Protein AF-A0A952WCY5-F1 (afdb_monomer_lite)

Sequence (332 aa):
MRRGPMCCFGVLCAAGAAVSARADLTVVAQFNTTASVGLAFDHSTGEVWSYPDAGAVIRRYSAAGVLLGSVPRPGEAANDADVEVTDGPLTLAGVLLPDATLLFINGESGTADIYAIDKQSGAVVATLVTAFGASHVVGGAHHRQRGTIFLIQDAVPAGTSNDNLVAEINPATGAVIQSWYTTVALPGFTVDFGDIEVAGNGNLLIVSSDETSVGEFTPTGTFVALRALPAGVSSLCGIGVDRAACEWWVIETNGQVARLGGLSGEAVCGSCYPNCDGSTGTPLLTANDFQCFLNKFAAGATYANCDGSTGTPSLTANDFQCFLNKFAAGCS

pLDDT: mean 88.08, std 16.21, range [31.98, 98.88]

Radius of gyration: 21.5 Å; chains: 1; bounding box: 48×79×67 Å

Secondary structure (DSSP, 8-state):
---------------------PPPPEEEEEEE---EEEEEEETTTTEEEEEETT-SEEEEE-TTS-EEEEEEPPSS--SSEEEEE-SS-EEETTEEEPTT-EEEEE-SSSS-EEEEE-TTT--EEEEEE-S--SS-EEEEEEETTTTEEEEEE---SSSSTTTTEEEEE-TTT--EEEEEETTSSTT----SSEEEEE-TTSPEEEEESS-SEEEEE-TTS-EEEEEEPPTT--SEEEEEEETTTTEEEEEETTSEEEEEE--TTSGGG---TT-TT---SSSS--HHHHHHHHHHHHTT-GGG--S---SSSS--HHHHHHHHHHHHH---

Foldseek 3Di:
DDDDDDDDDDPPPDDDDPFPAAFAKDFPDKDFDAQFQEWAQQLVQRKIWTHHQLDQWIWIAHVNGHTPDTEGDPDGRANQKYKYFAQAWAQAQNRIDFHRWIWIWHQQAQFIKIFTADGPHRDTPDIDGAPHHGRFWREKEQQQQVSWMKIFGAQDPPDDPRHQKIFTADRNHNYTPDMDHQQPEPPRDHAHQKYWYQFQLRWIWIDHQVDQWIWTAHPRNHTDHTHGHDPPDHQWNYWYANLVQQWIWTAHSRRMITIIHRCVVPCRSDDQLLLLVSDPDVVSDDVVSVVSLVVCLVVLHSSLLQVRQPDVVSRDVVSVVSSVVSVVVGDD

Structure (mmCIF, N/CA/C/O backbone):
data_AF-A0A952WCY5-F1
#
_entry.id   AF-A0A952WCY5-F1
#
loop_
_atom_site.group_PDB
_atom_site.id
_atom_site.type_symbol
_atom_site.label_atom_id
_atom_site.label_alt_id
_atom_site.label_comp_id
_atom_site.label_asym_id
_atom_site.label_entity_id
_atom_site.label_seq_id
_atom_site.pdbx_PDB_ins_code
_atom_site.Cartn_x
_atom_site.Cartn_y
_atom_site.Cartn_z
_atom_site.occupancy
_atom_site.B_iso_or_equiv
_atom_site.auth_seq_id
_atom_site.auth_comp_id
_atom_site.auth_asym_id
_atom_site.auth_atom_id
_atom_site.pdbx_PDB_model_num
ATOM 1 N N . MET A 1 1 ? 18.710 61.091 -43.799 1.00 38.06 1 MET A N 1
ATOM 2 C CA . MET A 1 1 ? 18.168 59.872 -44.446 1.00 38.06 1 MET A CA 1
ATOM 3 C C . MET A 1 1 ? 18.309 58.703 -43.478 1.00 38.06 1 MET A C 1
ATOM 5 O O . MET A 1 1 ? 19.257 58.680 -42.712 1.00 38.06 1 MET A O 1
ATOM 9 N N . ARG A 1 2 ? 17.291 57.838 -43.450 1.00 38.25 2 ARG A N 1
ATOM 10 C CA . ARG A 1 2 ? 16.951 56.817 -42.437 1.00 38.25 2 ARG A CA 1
ATOM 11 C C . ARG A 1 2 ? 17.986 55.696 -42.219 1.00 38.25 2 ARG A C 1
ATOM 13 O O . ARG A 1 2 ? 18.567 55.240 -43.198 1.00 38.25 2 ARG A O 1
ATOM 20 N N . ARG A 1 3 ? 18.027 55.193 -40.969 1.00 35.34 3 ARG A N 1
ATOM 21 C CA . ARG A 1 3 ? 18.128 53.792 -40.444 1.00 35.34 3 ARG A CA 1
ATOM 22 C C . ARG A 1 3 ? 18.733 53.917 -39.024 1.00 35.34 3 ARG A C 1
ATOM 24 O O . ARG A 1 3 ? 19.849 54.392 -38.919 1.00 35.34 3 ARG A O 1
ATOM 31 N N . GLY A 1 4 ? 18.036 53.758 -37.895 1.00 34.25 4 GLY A N 1
ATOM 32 C CA . GLY A 1 4 ? 17.211 52.643 -37.408 1.00 34.25 4 GLY A CA 1
ATOM 33 C C . GLY A 1 4 ? 18.015 51.901 -36.315 1.00 34.25 4 GLY A C 1
ATOM 34 O O . GLY A 1 4 ? 19.009 51.284 -36.685 1.00 34.25 4 GLY A O 1
ATOM 35 N N . PRO A 1 5 ? 17.685 51.988 -35.007 1.00 38.69 5 PRO A N 1
ATOM 36 C CA . PRO A 1 5 ? 18.472 51.336 -33.957 1.00 38.69 5 PRO A CA 1
ATOM 37 C C . PRO A 1 5 ? 18.183 49.828 -33.894 1.00 38.69 5 PRO A C 1
ATOM 39 O O . PRO A 1 5 ? 17.030 49.404 -33.972 1.00 38.69 5 PRO A O 1
ATOM 42 N N . MET A 1 6 ? 19.246 49.026 -33.767 1.00 35.38 6 MET A N 1
ATOM 43 C CA . MET A 1 6 ? 19.185 47.577 -33.555 1.00 35.38 6 MET A CA 1
ATOM 44 C C . MET A 1 6 ? 18.457 47.269 -32.245 1.00 35.38 6 MET A C 1
ATOM 46 O O . MET A 1 6 ? 18.863 47.700 -31.168 1.00 35.38 6 MET A O 1
ATOM 50 N N . CYS A 1 7 ? 17.378 46.504 -32.369 1.00 31.98 7 CYS A N 1
ATOM 51 C CA . CYS A 1 7 ? 16.650 45.903 -31.267 1.00 31.98 7 CYS A CA 1
ATOM 52 C C . CYS A 1 7 ? 17.502 44.749 -30.713 1.00 31.98 7 CYS A C 1
ATOM 54 O O . CYS A 1 7 ? 17.706 43.749 -31.400 1.00 31.98 7 CYS A O 1
ATOM 56 N N . CYS A 1 8 ? 18.045 44.905 -29.505 1.00 32.66 8 CYS A N 1
ATOM 57 C CA . CYS A 1 8 ? 18.660 43.805 -28.771 1.00 32.66 8 CYS A CA 1
ATOM 58 C C . CYS A 1 8 ? 17.515 42.994 -28.150 1.00 32.66 8 CYS A C 1
ATOM 60 O O . CYS A 1 8 ? 16.837 43.477 -27.244 1.00 32.66 8 CYS A O 1
ATOM 62 N N . PHE A 1 9 ? 17.244 41.809 -28.698 1.00 36.38 9 PHE A N 1
ATOM 63 C CA . PHE A 1 9 ? 16.261 40.875 -28.156 1.00 36.38 9 PHE A CA 1
ATOM 64 C C . PHE A 1 9 ? 16.734 40.423 -26.771 1.00 36.38 9 PHE A C 1
ATOM 66 O O . PHE A 1 9 ? 17.701 39.673 -26.645 1.00 36.38 9 PHE A O 1
ATOM 73 N N . GLY A 1 10 ? 16.056 40.907 -25.731 1.00 32.50 10 GLY A N 1
ATOM 74 C CA . GLY A 1 10 ? 16.174 40.358 -24.390 1.00 32.50 10 GLY A CA 1
ATOM 75 C C . GLY A 1 10 ? 15.663 38.925 -24.405 1.00 32.50 10 GLY A C 1
ATOM 76 O O . GLY A 1 10 ? 14.478 38.685 -24.628 1.00 32.50 10 GLY A O 1
ATOM 77 N N . VAL A 1 11 ? 16.564 37.974 -24.186 1.00 38.66 11 VAL A N 1
ATOM 78 C CA . VAL A 1 11 ? 16.197 36.612 -23.813 1.00 38.66 11 VAL A CA 1
ATOM 79 C C . VAL A 1 11 ? 15.572 36.711 -22.423 1.00 38.66 11 VAL A C 1
ATOM 81 O O . VAL A 1 11 ? 16.276 36.888 -21.431 1.00 38.66 11 VAL A O 1
ATOM 84 N N . LEU A 1 12 ? 14.240 36.657 -22.349 1.00 35.41 12 LEU A N 1
ATOM 85 C CA . LEU A 1 12 ? 13.565 36.302 -21.107 1.00 35.41 12 LEU A CA 1
ATOM 86 C C . LEU A 1 12 ? 13.957 34.852 -20.804 1.00 35.41 12 LEU A C 1
ATOM 88 O O . LEU A 1 12 ? 13.443 33.926 -21.428 1.00 35.41 12 LEU A O 1
ATOM 92 N N . CYS A 1 13 ? 14.871 34.652 -19.854 1.00 33.44 13 CYS A N 1
ATOM 93 C CA . CYS A 1 13 ? 14.946 33.385 -19.141 1.00 33.44 13 CYS A CA 1
ATOM 94 C C . CYS A 1 13 ? 13.593 33.175 -18.459 1.00 33.44 13 CYS A C 1
ATOM 96 O O . CYS A 1 13 ? 13.241 33.911 -17.536 1.00 33.44 13 CYS A O 1
ATOM 98 N N . ALA A 1 14 ? 12.831 32.189 -18.929 1.00 37.12 14 ALA A N 1
ATOM 99 C CA . ALA A 1 14 ? 11.732 31.638 -18.160 1.00 37.12 14 ALA A CA 1
ATOM 100 C C . ALA A 1 14 ? 12.327 31.105 -16.852 1.00 37.12 14 ALA A C 1
ATOM 102 O O . ALA A 1 14 ? 13.155 30.195 -16.865 1.00 37.12 14 ALA A O 1
ATOM 103 N N . ALA A 1 15 ? 11.961 31.725 -15.732 1.00 36.50 15 ALA A N 1
ATOM 104 C CA . ALA A 1 15 ? 12.240 31.183 -14.418 1.00 36.50 15 ALA A CA 1
ATOM 105 C C . ALA A 1 15 ? 11.535 29.824 -14.337 1.00 36.50 15 ALA A C 1
ATOM 107 O O . ALA A 1 15 ? 10.306 29.763 -14.305 1.00 36.50 15 ALA A O 1
ATOM 108 N N . GLY A 1 16 ? 12.313 28.740 -14.383 1.00 33.91 16 GLY A N 1
ATOM 109 C CA . GLY A 1 16 ? 11.814 27.413 -14.052 1.00 33.91 16 GLY A CA 1
ATOM 110 C C . GLY A 1 16 ? 11.204 27.468 -12.657 1.00 33.91 16 GLY A C 1
ATOM 111 O O . GLY A 1 16 ? 11.792 28.064 -11.752 1.00 33.91 16 GLY A O 1
ATOM 112 N N . ALA A 1 17 ? 10.004 26.908 -12.506 1.00 37.38 17 ALA A N 1
ATOM 113 C CA . ALA A 1 17 ? 9.386 26.727 -11.205 1.00 37.38 17 ALA A CA 1
ATOM 114 C C . ALA A 1 17 ? 10.400 26.016 -10.300 1.00 37.38 17 ALA A C 1
ATOM 116 O O . ALA A 1 17 ? 10.829 24.901 -10.593 1.00 37.38 17 ALA A O 1
ATOM 117 N N . ALA A 1 18 ? 10.847 26.701 -9.250 1.00 35.78 18 ALA A N 1
ATOM 118 C CA . ALA A 1 18 ? 11.727 26.107 -8.264 1.00 35.78 18 ALA A CA 1
ATOM 119 C C . ALA A 1 18 ? 10.949 24.977 -7.583 1.00 35.78 18 ALA A C 1
ATOM 121 O O . ALA A 1 18 ? 9.985 25.236 -6.863 1.00 35.78 18 ALA A O 1
ATOM 122 N N . VAL A 1 19 ? 11.350 23.730 -7.838 1.00 41.62 19 VAL A N 1
ATOM 123 C CA . VAL A 1 19 ? 10.950 22.591 -7.012 1.00 41.62 19 VAL A CA 1
ATOM 124 C C . VAL A 1 19 ? 11.451 22.918 -5.609 1.00 41.62 19 VAL A C 1
ATOM 126 O O . VAL A 1 19 ? 12.654 23.062 -5.389 1.00 41.62 19 VAL A O 1
ATOM 129 N N . SER A 1 20 ? 10.526 23.168 -4.685 1.00 42.03 20 SER A N 1
ATOM 130 C CA . SER A 1 20 ? 10.869 23.449 -3.295 1.00 42.03 20 SER A CA 1
ATOM 131 C C . SER A 1 20 ? 11.579 22.217 -2.735 1.00 42.03 20 SER A C 1
ATOM 133 O O . SER A 1 20 ? 11.001 21.131 -2.723 1.00 42.03 20 SER A O 1
ATOM 135 N N . ALA A 1 21 ? 12.843 22.372 -2.334 1.00 49.03 21 ALA A N 1
ATOM 136 C CA . ALA A 1 21 ? 13.590 21.321 -1.656 1.00 49.03 21 ALA A CA 1
ATOM 137 C C . ALA A 1 21 ? 12.848 20.963 -0.360 1.00 49.03 21 ALA A C 1
ATOM 139 O O . ALA A 1 21 ? 12.714 21.803 0.533 1.00 49.03 21 ALA A O 1
ATOM 140 N N . ARG A 1 22 ? 12.298 19.748 -0.303 1.00 66.31 22 ARG A N 1
ATOM 141 C CA . ARG A 1 22 ? 11.669 19.188 0.898 1.00 66.31 22 ARG A CA 1
ATOM 142 C C . ARG A 1 22 ? 12.750 18.774 1.899 1.00 66.31 22 ARG A C 1
ATOM 144 O O . ARG A 1 22 ? 13.892 18.568 1.501 1.00 66.31 22 ARG A O 1
ATOM 151 N N . ALA A 1 23 ? 12.391 18.667 3.180 1.00 60.88 23 ALA A N 1
ATOM 152 C CA . ALA A 1 23 ? 13.300 18.148 4.200 1.00 60.88 23 ALA A CA 1
ATOM 153 C C . ALA A 1 23 ? 13.851 16.768 3.799 1.00 60.88 23 ALA A C 1
ATOM 155 O O . ALA A 1 23 ? 13.107 15.934 3.273 1.00 60.88 23 ALA A O 1
ATOM 156 N N . ASP A 1 24 ? 15.144 16.555 4.050 1.00 77.62 24 ASP A N 1
ATOM 157 C CA . ASP A 1 24 ? 15.812 15.292 3.749 1.00 77.62 24 ASP A CA 1
ATOM 158 C C . ASP A 1 24 ? 15.248 14.179 4.640 1.00 77.62 24 ASP A C 1
ATOM 160 O O . ASP A 1 24 ? 15.175 14.312 5.867 1.00 77.62 24 ASP A O 1
ATOM 164 N N . LEU A 1 25 ? 14.872 13.062 4.016 1.00 92.88 25 LEU A N 1
ATOM 165 C CA . LEU A 1 25 ? 14.537 11.842 4.739 1.00 92.88 25 LEU A CA 1
ATOM 166 C C . LEU A 1 25 ? 15.773 11.350 5.495 1.00 92.88 25 LEU A C 1
ATOM 168 O O . LEU A 1 25 ? 16.904 11.453 5.019 1.00 92.88 25 LEU A O 1
ATOM 172 N N . THR A 1 26 ? 15.561 10.778 6.676 1.00 94.06 26 THR A N 1
ATOM 173 C CA . THR A 1 26 ? 16.648 10.220 7.494 1.00 94.06 26 THR A CA 1
ATOM 174 C C . THR A 1 26 ? 16.337 8.789 7.890 1.00 94.06 26 THR A C 1
ATOM 176 O O . THR A 1 26 ? 15.204 8.473 8.234 1.00 94.06 26 THR A O 1
ATOM 179 N N . VAL A 1 27 ? 17.340 7.911 7.859 1.00 97.12 27 VAL A N 1
ATOM 180 C CA . VAL A 1 27 ? 17.177 6.539 8.353 1.00 97.12 27 VAL A CA 1
ATOM 181 C C . VAL A 1 27 ? 17.138 6.562 9.879 1.00 97.12 27 VAL A C 1
ATOM 183 O O . VAL A 1 27 ? 18.107 6.963 10.523 1.00 97.12 27 VAL A O 1
ATOM 186 N N . VAL A 1 28 ? 16.028 6.106 10.453 1.00 96.56 28 VAL A N 1
ATOM 187 C CA . VAL A 1 28 ? 15.838 5.977 11.904 1.00 96.56 28 VAL A CA 1
ATOM 188 C C . VAL A 1 28 ? 16.262 4.594 12.385 1.00 96.56 28 VAL A C 1
ATOM 190 O O . VAL A 1 28 ? 16.949 4.466 13.398 1.00 96.56 28 VAL A O 1
ATOM 193 N N . ALA A 1 29 ? 15.864 3.552 11.658 1.00 96.81 29 ALA A N 1
ATOM 194 C CA . ALA A 1 29 ? 16.213 2.167 11.947 1.00 96.81 29 ALA A CA 1
ATOM 195 C C . ALA A 1 29 ? 16.133 1.320 10.674 1.00 96.81 29 ALA A C 1
ATOM 197 O O . ALA A 1 29 ? 15.412 1.669 9.740 1.00 96.81 29 ALA A O 1
ATOM 198 N N . GLN A 1 30 ? 16.853 0.198 10.656 1.00 97.81 30 GLN A N 1
ATOM 199 C CA . GLN A 1 30 ? 16.795 -0.783 9.575 1.00 97.81 30 GLN A CA 1
ATOM 200 C C . GLN A 1 30 ? 16.884 -2.203 10.124 1.00 97.81 30 GLN A C 1
ATOM 202 O O . GLN A 1 30 ? 17.545 -2.451 11.136 1.00 97.81 30 GLN A O 1
ATOM 207 N N . PHE A 1 31 ? 16.260 -3.140 9.420 1.00 98.19 31 PHE A N 1
ATOM 208 C CA . PHE A 1 31 ? 16.443 -4.570 9.630 1.00 98.19 31 PHE A CA 1
ATOM 209 C C . PHE A 1 31 ? 16.268 -5.328 8.315 1.00 98.19 31 PHE A C 1
ATOM 211 O O . PHE A 1 31 ? 15.677 -4.824 7.366 1.00 98.19 31 PHE A O 1
ATOM 218 N N . ASN A 1 32 ? 16.778 -6.556 8.256 1.00 97.75 32 ASN A N 1
ATOM 219 C CA . ASN A 1 32 ? 16.664 -7.392 7.064 1.00 97.75 32 ASN A CA 1
ATOM 220 C C . ASN A 1 32 ? 15.572 -8.444 7.239 1.00 97.75 32 ASN A C 1
ATOM 222 O O . ASN A 1 32 ? 15.458 -9.066 8.298 1.00 97.75 32 ASN A O 1
ATOM 226 N N . THR A 1 33 ? 14.822 -8.680 6.169 1.00 96.88 33 THR A N 1
ATOM 227 C CA . THR A 1 33 ? 13.857 -9.774 6.050 1.00 96.88 33 THR A CA 1
ATOM 228 C C . THR A 1 33 ? 14.278 -10.711 4.911 1.00 96.88 33 THR A C 1
ATOM 230 O O . THR A 1 33 ? 15.434 -11.124 4.842 1.00 96.88 33 THR A O 1
ATOM 233 N N . THR A 1 34 ? 13.351 -11.084 4.035 1.00 95.94 34 THR A N 1
ATOM 234 C CA . THR A 1 34 ? 13.614 -11.773 2.769 1.00 95.94 34 THR A CA 1
ATOM 235 C C . THR A 1 34 ? 13.153 -10.892 1.620 1.00 95.94 34 THR A C 1
ATOM 237 O O . THR A 1 34 ? 12.283 -10.052 1.838 1.00 95.94 34 THR A O 1
ATOM 240 N N . ALA A 1 35 ? 13.676 -11.129 0.414 1.00 97.38 35 ALA A N 1
ATOM 241 C CA . ALA A 1 35 ? 13.194 -10.477 -0.802 1.00 97.38 35 ALA A CA 1
ATOM 242 C C . ALA A 1 35 ? 11.660 -10.446 -0.838 1.00 97.38 35 ALA A C 1
ATOM 244 O O . ALA A 1 35 ? 11.014 -11.455 -0.529 1.00 97.38 35 ALA A O 1
ATOM 245 N N . SER A 1 36 ? 11.112 -9.264 -1.092 1.00 97.38 36 SER A N 1
ATOM 246 C CA . SER A 1 36 ? 9.698 -8.933 -0.909 1.00 97.38 36 SER A CA 1
ATOM 247 C C . SER A 1 36 ? 9.235 -7.997 -2.016 1.00 97.38 36 SER A C 1
ATOM 249 O O . SER A 1 36 ? 10.066 -7.378 -2.677 1.00 97.38 36 SER A O 1
ATOM 251 N N . VAL A 1 37 ? 7.920 -7.908 -2.187 1.00 97.88 37 VAL A N 1
ATOM 252 C CA . VAL A 1 37 ? 7.264 -7.065 -3.201 1.00 97.88 37 VAL A CA 1
ATOM 253 C C . VAL A 1 37 ? 6.164 -6.173 -2.619 1.00 97.88 37 VAL A C 1
ATOM 255 O O . VAL A 1 37 ? 5.521 -5.463 -3.365 1.00 97.88 37 VAL A O 1
ATOM 258 N N . GLY A 1 38 ? 5.962 -6.199 -1.297 1.00 97.06 38 GLY A N 1
ATOM 259 C CA . GLY A 1 38 ? 5.004 -5.322 -0.625 1.00 97.06 38 GLY A CA 1
ATOM 260 C C . GLY A 1 38 ? 5.275 -5.205 0.872 1.00 97.06 38 GLY A C 1
ATOM 261 O O . GLY A 1 38 ? 5.832 -6.129 1.496 1.00 97.06 38 GLY A O 1
ATOM 262 N N . LEU A 1 39 ? 4.882 -4.071 1.453 1.00 98.56 39 LEU A N 1
ATOM 263 C CA . LEU A 1 39 ? 4.986 -3.782 2.882 1.00 98.56 39 LEU A CA 1
ATOM 264 C C . LEU A 1 39 ? 3.809 -2.931 3.344 1.00 98.56 39 LEU A C 1
ATOM 266 O O . LEU A 1 39 ? 3.568 -1.875 2.790 1.00 98.56 39 LEU A O 1
ATOM 270 N N . ALA A 1 40 ? 3.211 -3.317 4.471 1.00 98.44 40 ALA A N 1
ATOM 271 C CA . ALA A 1 40 ? 2.216 -2.514 5.168 1.00 98.44 40 ALA A CA 1
ATOM 272 C C . ALA A 1 40 ? 2.681 -2.190 6.589 1.00 98.44 40 ALA A C 1
ATOM 274 O O . ALA A 1 40 ? 3.237 -3.050 7.286 1.00 98.44 40 ALA A O 1
ATOM 275 N N . PHE A 1 41 ? 2.373 -0.987 7.069 1.00 98.19 41 PHE A N 1
ATOM 276 C CA . PHE A 1 41 ? 2.513 -0.645 8.482 1.00 98.19 41 PHE A CA 1
ATOM 277 C C . PHE A 1 41 ? 1.167 -0.760 9.203 1.00 98.19 41 PHE A C 1
ATOM 279 O O . PHE A 1 41 ? 0.179 -0.150 8.813 1.00 98.19 41 PHE A O 1
ATOM 286 N N . ASP A 1 42 ? 1.123 -1.528 10.290 1.00 97.19 42 ASP A N 1
ATOM 287 C CA . ASP A 1 42 ? -0.074 -1.682 11.112 1.00 97.19 42 ASP A CA 1
ATOM 288 C C . ASP A 1 42 ? -0.101 -0.636 12.229 1.00 97.19 42 ASP A C 1
ATOM 290 O O . ASP A 1 42 ? 0.470 -0.838 13.304 1.00 97.19 42 ASP A O 1
ATOM 294 N N . HIS A 1 43 ? -0.802 0.478 12.007 1.00 87.94 43 HIS A N 1
ATOM 295 C CA . HIS A 1 43 ? -0.901 1.576 12.978 1.00 87.94 43 HIS A CA 1
ATOM 296 C C . HIS A 1 43 ? -1.546 1.172 14.307 1.00 87.94 43 HIS A C 1
ATOM 298 O O . HIS A 1 43 ? -1.366 1.863 15.311 1.00 87.94 43 HIS A O 1
ATOM 304 N N . SER A 1 44 ? -2.299 0.068 14.341 1.00 83.56 44 SER A N 1
ATOM 305 C CA . SER A 1 44 ? -2.966 -0.396 15.560 1.00 83.56 44 SER A CA 1
ATOM 306 C C . SER A 1 44 ? -2.021 -1.128 16.518 1.00 83.56 44 SER A C 1
ATOM 308 O O . SER A 1 44 ? -2.237 -1.107 17.733 1.00 83.56 44 SER A O 1
ATOM 310 N N . THR A 1 45 ? -0.963 -1.753 15.993 1.00 89.31 45 THR A N 1
ATOM 311 C CA . THR A 1 45 ? -0.019 -2.572 16.771 1.00 89.31 45 THR A CA 1
ATOM 312 C C . THR A 1 45 ? 1.424 -2.072 16.710 1.00 89.31 45 THR A C 1
ATOM 314 O O . THR A 1 45 ? 2.233 -2.463 17.554 1.00 89.31 45 THR A O 1
ATOM 317 N N . GLY A 1 46 ? 1.761 -1.208 15.749 1.00 91.50 46 GLY A N 1
ATOM 318 C CA . GLY A 1 46 ? 3.139 -0.822 15.441 1.00 91.50 46 GLY A CA 1
ATOM 319 C C . GLY A 1 46 ? 3.951 -1.958 14.805 1.00 91.50 46 GLY A C 1
ATOM 320 O O . GLY A 1 46 ? 5.178 -1.988 14.926 1.00 91.50 46 GLY A O 1
ATOM 321 N N . GLU A 1 47 ? 3.276 -2.936 14.200 1.00 97.44 47 GLU A N 1
ATOM 322 C CA . GLU A 1 47 ? 3.887 -4.072 13.508 1.00 97.44 47 GLU A CA 1
ATOM 323 C C . GLU A 1 47 ? 4.021 -3.785 12.008 1.00 97.44 47 GLU A C 1
ATOM 325 O O . GLU A 1 47 ? 3.314 -2.955 11.442 1.00 97.44 47 GLU A O 1
ATOM 330 N N . VAL A 1 48 ? 4.929 -4.502 11.354 1.00 98.38 48 VAL A N 1
ATOM 331 C CA . VAL A 1 48 ? 5.151 -4.414 9.908 1.00 98.38 48 VAL A CA 1
ATOM 332 C C . VAL A 1 48 ? 4.722 -5.726 9.274 1.00 98.38 48 VAL A C 1
ATOM 334 O O . VAL A 1 48 ? 5.162 -6.798 9.700 1.00 98.38 48 VAL A O 1
ATOM 337 N N . TRP A 1 49 ? 3.888 -5.651 8.249 1.00 98.75 49 TRP A N 1
ATOM 338 C CA . TRP A 1 49 ? 3.560 -6.784 7.398 1.00 98.75 49 TRP A CA 1
ATOM 339 C C . TRP A 1 49 ? 4.380 -6.700 6.120 1.00 98.75 49 TRP A C 1
ATOM 341 O O . TRP A 1 49 ? 4.549 -5.620 5.571 1.00 98.75 49 TRP A O 1
ATOM 351 N N . SER A 1 50 ? 4.902 -7.827 5.647 1.00 98.50 50 SER A N 1
ATOM 352 C CA . SER A 1 50 ? 5.557 -7.888 4.343 1.00 98.50 50 SER A CA 1
ATOM 353 C C . SER A 1 50 ? 5.179 -9.151 3.593 1.00 98.50 50 SER A C 1
ATOM 355 O O . SER A 1 50 ? 4.911 -10.206 4.191 1.00 98.50 50 SER A O 1
ATOM 357 N N . TYR A 1 51 ? 5.175 -9.045 2.271 1.00 98.69 51 TYR A N 1
ATOM 358 C CA . TYR A 1 51 ? 4.931 -10.169 1.388 1.00 98.69 51 TYR A CA 1
ATOM 359 C C . TYR A 1 51 ? 6.214 -10.543 0.632 1.00 98.69 51 TYR A C 1
ATOM 361 O O . TYR A 1 51 ? 6.685 -9.764 -0.199 1.00 98.69 51 TYR A O 1
ATOM 369 N N . PRO A 1 52 ? 6.811 -11.716 0.930 1.00 98.31 52 PRO A N 1
ATOM 370 C CA . PRO A 1 52 ? 7.939 -12.225 0.166 1.00 98.31 52 PRO A CA 1
ATOM 371 C C . PRO A 1 52 ? 7.558 -12.474 -1.295 1.00 98.31 52 PRO A C 1
ATOM 373 O O . PRO A 1 52 ? 6.474 -12.993 -1.549 1.00 98.31 52 PRO A O 1
ATOM 376 N N . ASP A 1 53 ? 8.481 -12.196 -2.212 1.00 97.00 53 ASP A N 1
ATOM 377 C CA . ASP A 1 53 ? 8.326 -12.419 -3.657 1.00 97.00 53 ASP A CA 1
ATOM 378 C C . ASP A 1 53 ? 7.842 -13.855 -3.962 1.00 97.00 53 ASP A C 1
ATOM 380 O O . ASP A 1 53 ? 8.468 -14.836 -3.535 1.00 97.00 53 ASP A O 1
ATOM 384 N N . ALA A 1 54 ? 6.679 -13.974 -4.618 1.00 97.25 54 ALA A N 1
ATOM 385 C CA . ALA A 1 54 ? 5.973 -15.227 -4.908 1.00 97.25 54 ALA A CA 1
ATOM 386 C C . ALA A 1 54 ? 5.767 -16.144 -3.681 1.00 97.25 54 ALA A C 1
ATOM 388 O O . ALA A 1 54 ? 5.603 -17.366 -3.788 1.00 97.25 54 ALA A O 1
ATOM 389 N N . GLY A 1 55 ? 5.762 -15.563 -2.480 1.00 97.50 55 GLY A N 1
ATOM 390 C CA . GLY A 1 55 ? 5.664 -16.265 -1.213 1.00 97.50 55 GLY A CA 1
ATOM 391 C C . GLY A 1 55 ? 4.319 -16.969 -1.010 1.00 97.50 55 GLY A C 1
ATOM 392 O O . GLY A 1 55 ? 3.270 -16.562 -1.513 1.00 97.50 55 GLY A O 1
ATOM 393 N N . ALA A 1 56 ? 4.330 -18.031 -0.200 1.00 98.12 56 ALA A N 1
ATOM 394 C CA . ALA A 1 56 ? 3.112 -18.731 0.226 1.00 98.12 56 ALA A CA 1
ATOM 395 C C . ALA A 1 56 ? 2.438 -18.095 1.458 1.00 98.12 56 ALA A C 1
ATOM 397 O O . ALA A 1 56 ? 1.328 -18.478 1.830 1.00 98.12 56 ALA A O 1
ATOM 398 N N . VAL A 1 57 ? 3.125 -17.164 2.125 1.00 98.56 57 VAL A N 1
ATOM 399 C CA . VAL A 1 57 ? 2.678 -16.549 3.377 1.00 98.56 57 VAL A CA 1
ATOM 400 C C . VAL A 1 57 ? 2.984 -15.060 3.390 1.00 98.56 57 VAL A C 1
ATOM 402 O O . VAL A 1 57 ? 4.008 -14.638 2.859 1.00 98.56 57 VAL A O 1
ATOM 405 N N . ILE A 1 58 ? 2.139 -14.300 4.074 1.00 98.75 58 ILE A N 1
ATOM 406 C CA . ILE A 1 58 ? 2.377 -12.907 4.442 1.00 98.75 58 ILE A CA 1
ATOM 407 C C . ILE A 1 58 ? 2.975 -12.911 5.847 1.00 98.75 58 ILE A C 1
ATOM 409 O O . ILE A 1 58 ? 2.458 -13.579 6.748 1.00 98.75 58 ILE A O 1
ATOM 413 N N . ARG A 1 59 ? 4.099 -12.224 6.037 1.00 98.75 59 ARG A N 1
ATOM 414 C CA . ARG A 1 59 ? 4.879 -12.260 7.277 1.00 98.75 59 ARG A CA 1
ATOM 415 C C . ARG A 1 59 ? 4.645 -11.014 8.108 1.00 98.75 59 ARG A C 1
ATOM 417 O O . ARG A 1 59 ? 4.463 -9.934 7.568 1.00 98.75 59 ARG A O 1
ATOM 424 N N . ARG A 1 60 ? 4.699 -11.180 9.426 1.00 98.44 60 ARG A N 1
ATOM 425 C CA . ARG A 1 60 ? 4.518 -10.111 10.403 1.00 98.44 60 ARG A CA 1
ATOM 426 C C . ARG A 1 60 ? 5.759 -9.951 11.258 1.00 98.44 60 ARG A C 1
ATOM 428 O O . ARG A 1 60 ? 6.215 -10.919 11.870 1.00 98.44 60 ARG A O 1
ATOM 435 N N . TYR A 1 61 ? 6.251 -8.731 11.358 1.00 98.75 61 TYR A N 1
ATOM 436 C CA . TYR A 1 61 ? 7.446 -8.361 12.094 1.00 98.75 61 TYR A CA 1
ATOM 437 C C . TYR A 1 61 ? 7.122 -7.318 13.161 1.00 98.75 61 TYR A C 1
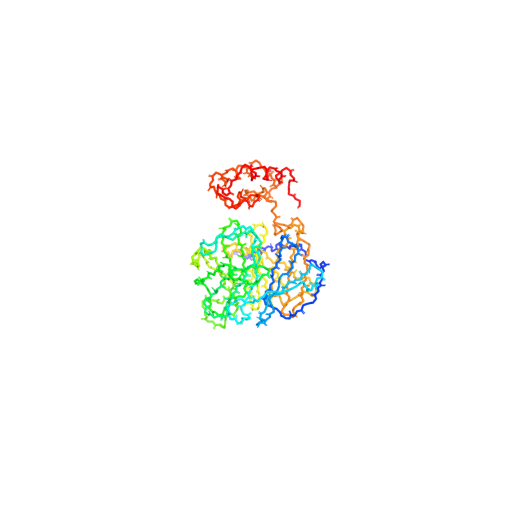ATOM 439 O O . TYR A 1 61 ? 6.229 -6.492 12.996 1.00 98.75 61 TYR A O 1
ATOM 447 N N . SER A 1 62 ? 7.870 -7.331 14.261 1.00 98.06 62 SER A N 1
ATOM 448 C CA . SER A 1 62 ? 7.883 -6.196 15.181 1.00 98.06 62 SER A CA 1
ATOM 449 C C . SER A 1 62 ? 8.591 -5.000 14.541 1.00 98.06 62 SER A C 1
ATOM 451 O O . SER A 1 62 ? 9.405 -5.173 13.634 1.00 98.06 62 SER A O 1
ATOM 453 N N . ALA A 1 63 ? 8.399 -3.801 15.095 1.00 94.12 63 ALA A N 1
ATOM 454 C CA . ALA A 1 63 ? 9.161 -2.609 14.705 1.00 94.12 63 ALA A CA 1
ATOM 455 C C . ALA A 1 63 ? 10.697 -2.774 14.812 1.00 94.12 63 ALA A C 1
ATOM 457 O O . ALA A 1 63 ? 11.448 -2.010 14.212 1.00 94.12 63 ALA A O 1
ATOM 458 N N . ALA A 1 64 ? 11.179 -3.760 15.580 1.00 95.19 64 ALA A N 1
ATOM 459 C CA . ALA A 1 64 ? 12.601 -4.085 15.718 1.00 95.19 64 ALA A CA 1
ATOM 460 C C . ALA A 1 64 ? 13.079 -5.192 14.753 1.00 95.19 64 ALA A C 1
ATOM 462 O O . ALA A 1 64 ? 14.217 -5.645 14.866 1.00 95.19 64 ALA A O 1
ATOM 463 N N . GLY A 1 65 ? 12.221 -5.670 13.846 1.00 97.25 65 GLY A N 1
ATOM 464 C CA . GLY A 1 65 ? 12.560 -6.686 12.846 1.00 97.25 65 GLY A CA 1
ATOM 465 C C . GLY A 1 65 ? 12.475 -8.137 13.320 1.00 97.25 65 GLY A C 1
ATOM 466 O O . GLY A 1 65 ? 12.974 -9.039 12.649 1.00 97.25 65 GLY A O 1
ATOM 467 N N . VAL A 1 66 ? 11.849 -8.402 14.470 1.00 98.25 66 VAL A N 1
ATOM 468 C CA . VAL A 1 66 ? 11.636 -9.780 14.945 1.00 98.25 66 VAL A CA 1
ATOM 469 C C . VAL A 1 66 ? 10.432 -10.375 14.224 1.00 98.25 66 VAL A C 1
ATOM 471 O O . VAL A 1 66 ? 9.352 -9.801 14.301 1.00 98.25 66 VAL A O 1
ATOM 474 N N . LEU A 1 67 ? 10.585 -11.532 13.570 1.00 98.38 67 LEU A N 1
ATOM 475 C CA . LEU A 1 67 ? 9.460 -12.259 12.970 1.00 98.38 67 LEU A CA 1
ATOM 476 C C . LEU A 1 67 ? 8.510 -12.756 14.072 1.00 98.38 67 LEU A C 1
ATOM 478 O O . LEU A 1 67 ? 8.879 -13.602 14.885 1.00 98.38 67 LEU A O 1
ATOM 482 N N . LEU A 1 68 ? 7.286 -12.234 14.081 1.00 98.44 68 LEU A N 1
ATOM 483 C CA . LEU A 1 68 ? 6.247 -12.532 15.071 1.00 98.44 68 LEU A CA 1
ATOM 484 C C . LEU A 1 68 ? 5.295 -13.639 14.614 1.00 98.44 68 LEU A C 1
ATOM 486 O O . LEU A 1 68 ? 4.639 -14.273 15.439 1.00 98.44 68 LEU A O 1
ATOM 490 N N . GLY A 1 69 ? 5.175 -13.849 13.305 1.00 97.94 69 GLY A N 1
ATOM 491 C CA . GLY A 1 69 ? 4.293 -14.858 12.734 1.00 97.94 69 GLY A CA 1
ATOM 492 C C . GLY A 1 69 ? 4.044 -14.634 11.250 1.00 97.94 69 GLY A C 1
ATOM 493 O O . GLY A 1 69 ? 4.690 -13.805 10.609 1.00 97.94 69 GLY A O 1
ATOM 494 N N . SER A 1 70 ? 3.101 -15.394 10.707 1.00 98.50 70 SER A N 1
ATOM 495 C CA . SER A 1 70 ? 2.682 -15.284 9.315 1.00 98.50 70 SER A CA 1
ATOM 496 C C . SER A 1 70 ? 1.285 -15.855 9.118 1.00 98.50 70 SER A C 1
ATOM 498 O O . SER A 1 70 ? 0.900 -16.779 9.836 1.00 98.50 70 SER A O 1
ATOM 500 N N . VAL A 1 71 ? 0.586 -15.378 8.095 1.00 98.69 71 VAL A N 1
ATOM 501 C CA . VAL A 1 71 ? -0.687 -15.937 7.622 1.00 98.69 71 VAL A CA 1
ATOM 502 C C . VAL A 1 71 ? -0.538 -16.459 6.191 1.00 98.69 71 VAL A C 1
ATOM 504 O O . VAL A 1 71 ? 0.311 -15.955 5.454 1.00 98.69 71 VAL A O 1
ATOM 507 N N . PRO A 1 72 ? -1.303 -17.480 5.769 1.00 98.50 72 PRO A N 1
ATOM 508 C CA . PRO A 1 72 ? -1.314 -17.917 4.375 1.00 98.50 72 PRO A CA 1
ATOM 509 C C . PRO A 1 72 ? -1.754 -16.789 3.436 1.00 98.50 72 PRO A C 1
ATOM 511 O O . PRO A 1 72 ? -2.674 -16.034 3.743 1.00 98.50 72 PRO A O 1
ATOM 514 N N . ARG A 1 73 ? -1.112 -16.707 2.270 1.00 97.56 73 ARG A N 1
ATOM 515 C CA . ARG A 1 73 ? -1.520 -15.813 1.184 1.00 97.56 73 ARG A CA 1
ATOM 516 C C . ARG A 1 73 ? -2.758 -16.393 0.464 1.00 97.56 73 ARG A C 1
ATOM 518 O O . ARG A 1 73 ? -2.729 -17.572 0.098 1.00 97.56 73 ARG A O 1
ATOM 525 N N . PRO A 1 74 ? -3.825 -15.608 0.224 1.00 98.06 74 PRO A N 1
ATOM 526 C CA . PRO A 1 74 ? -4.972 -16.024 -0.584 1.00 98.06 74 PRO A CA 1
ATOM 527 C C . PRO A 1 74 ? -4.744 -15.800 -2.086 1.00 98.06 74 PRO A C 1
ATOM 529 O O . PRO A 1 74 ? -3.960 -14.941 -2.481 1.00 98.06 74 PRO A O 1
ATOM 532 N N . GLY A 1 75 ? -5.416 -16.588 -2.933 1.00 96.25 75 GLY A N 1
ATOM 533 C CA . GLY A 1 75 ? -5.266 -16.538 -4.397 1.00 96.25 75 GLY A CA 1
ATOM 534 C C . GLY A 1 75 ? -4.093 -17.378 -4.919 1.00 96.25 75 GLY A C 1
ATOM 535 O O . GLY A 1 75 ? -3.717 -18.389 -4.309 1.00 96.25 75 GLY A O 1
ATOM 536 N N . GLU A 1 76 ? -3.468 -16.942 -6.006 1.00 97.25 76 GLU A N 1
ATOM 537 C CA . GLU A 1 76 ? -2.263 -17.554 -6.583 1.00 97.25 76 GLU A CA 1
ATOM 538 C C . GLU A 1 76 ? -0.956 -16.916 -6.090 1.00 97.25 76 GLU A C 1
ATOM 540 O O . GLU A 1 76 ? -0.976 -15.897 -5.401 1.00 97.25 76 GLU A O 1
ATOM 545 N N . ALA A 1 77 ? 0.179 -17.568 -6.364 1.00 97.75 77 ALA A N 1
ATOM 546 C CA . ALA A 1 77 ? 1.485 -16.961 -6.114 1.00 97.75 77 ALA A CA 1
ATOM 547 C C . ALA A 1 77 ? 1.667 -15.774 -7.062 1.00 97.75 77 ALA A C 1
ATOM 549 O O . ALA A 1 77 ? 1.328 -15.908 -8.232 1.00 97.75 77 ALA A O 1
ATOM 550 N N . ALA A 1 78 ? 2.181 -14.666 -6.541 1.00 97.38 78 ALA A N 1
ATOM 551 C CA . ALA A 1 78 ? 2.291 -13.415 -7.271 1.00 97.38 78 ALA A CA 1
ATOM 552 C C . ALA A 1 78 ? 3.611 -12.725 -6.930 1.00 97.38 78 ALA A C 1
ATOM 554 O O . ALA A 1 78 ? 4.058 -12.796 -5.782 1.00 97.38 78 ALA A O 1
ATOM 555 N N . ASN A 1 79 ? 4.223 -12.069 -7.902 1.00 95.50 79 ASN A N 1
ATOM 556 C CA . ASN A 1 79 ? 5.281 -11.089 -7.668 1.00 95.50 79 ASN A CA 1
ATOM 557 C C . ASN A 1 79 ? 4.831 -9.671 -8.036 1.00 95.50 79 ASN A C 1
ATOM 559 O O . ASN A 1 79 ? 5.405 -8.719 -7.517 1.00 95.50 79 ASN A O 1
ATOM 563 N N . ASP A 1 80 ? 3.739 -9.548 -8.790 1.00 97.00 80 ASP A N 1
ATOM 564 C CA . ASP A 1 80 ? 2.934 -8.332 -8.884 1.00 97.00 80 ASP A CA 1
ATOM 565 C C . ASP A 1 80 ? 1.855 -8.362 -7.798 1.00 97.00 80 ASP A C 1
ATOM 567 O O . ASP A 1 80 ? 0.723 -8.813 -8.005 1.00 97.00 80 ASP A O 1
ATOM 571 N N . ALA A 1 81 ? 2.234 -7.999 -6.575 1.00 98.31 81 ALA A N 1
ATOM 572 C CA . ALA A 1 81 ? 1.330 -8.032 -5.437 1.00 98.31 81 ALA A CA 1
ATOM 573 C C . ALA A 1 81 ? 1.783 -7.110 -4.319 1.00 98.31 81 ALA A C 1
ATOM 575 O O . ALA A 1 81 ? 2.969 -6.866 -4.147 1.00 98.31 81 ALA A O 1
ATOM 576 N N . ASP A 1 82 ? 0.825 -6.731 -3.483 1.00 98.56 82 ASP A N 1
ATOM 577 C CA . ASP A 1 82 ? 1.062 -5.862 -2.346 1.00 98.56 82 ASP A CA 1
ATOM 578 C C . ASP A 1 82 ? 0.250 -6.282 -1.112 1.00 98.56 82 ASP A C 1
ATOM 580 O O . ASP A 1 82 ? -0.684 -7.096 -1.173 1.00 98.56 82 ASP A O 1
ATOM 584 N N . VAL A 1 83 ? 0.644 -5.755 0.041 1.00 98.56 83 VAL A N 1
ATOM 585 C CA . VAL A 1 83 ? -0.060 -5.873 1.308 1.00 98.56 83 VAL A CA 1
ATOM 586 C C . VAL A 1 83 ? -0.351 -4.493 1.858 1.00 98.56 83 VAL A C 1
ATOM 588 O O . VAL A 1 83 ? 0.533 -3.659 1.948 1.00 98.56 83 VAL A O 1
ATOM 591 N N . GLU A 1 84 ? -1.570 -4.315 2.349 1.00 98.69 84 GLU A N 1
ATOM 592 C CA . GLU A 1 84 ? -2.037 -3.036 2.878 1.00 98.69 84 GLU A CA 1
ATOM 593 C C . GLU A 1 84 ? -2.732 -3.249 4.225 1.00 98.69 84 GLU A C 1
ATOM 595 O O . GLU A 1 84 ? -3.373 -4.277 4.458 1.00 98.69 84 GLU A O 1
ATOM 600 N N . VAL A 1 85 ? -2.630 -2.287 5.139 1.00 98.38 85 VAL A N 1
ATOM 601 C CA . VAL A 1 85 ? -3.411 -2.273 6.380 1.00 98.38 85 VAL A CA 1
ATOM 602 C C . VAL A 1 85 ? -4.297 -1.041 6.383 1.00 98.38 85 VAL A C 1
ATOM 604 O O . VAL A 1 85 ? -3.831 0.082 6.508 1.00 98.38 85 VAL A O 1
ATOM 607 N N . THR A 1 86 ? -5.611 -1.259 6.315 1.00 94.94 86 THR A N 1
ATOM 608 C CA . THR A 1 86 ? -6.570 -0.162 6.157 1.00 94.94 86 THR A CA 1
ATOM 609 C C . THR A 1 86 ? -6.472 0.859 7.290 1.00 94.94 86 THR A C 1
ATOM 611 O O . THR A 1 86 ? -6.714 0.507 8.444 1.00 94.94 86 THR A O 1
ATOM 614 N N . ASP A 1 87 ? -6.268 2.133 6.958 1.00 85.00 87 ASP A N 1
ATOM 615 C CA . ASP A 1 87 ? -6.466 3.251 7.890 1.00 85.00 87 ASP A CA 1
ATOM 616 C C . ASP A 1 87 ? -7.958 3.625 7.981 1.00 85.00 87 ASP A C 1
ATOM 618 O O . ASP A 1 87 ? -8.520 4.330 7.145 1.00 85.00 87 ASP A O 1
ATOM 622 N N . GLY A 1 88 ? -8.631 3.136 9.008 1.00 82.75 88 GLY A N 1
ATOM 623 C CA . GLY A 1 88 ? -10.058 3.287 9.260 1.00 82.75 88 GLY A CA 1
ATOM 624 C C . GLY A 1 88 ? -10.933 2.193 8.628 1.00 82.75 88 GLY A C 1
ATOM 625 O O . GLY A 1 88 ? -10.472 1.413 7.795 1.00 82.75 88 GLY A O 1
ATOM 626 N N . PRO A 1 89 ? -12.225 2.131 9.011 1.00 84.25 89 PRO A N 1
ATOM 627 C CA . PRO A 1 89 ? -13.167 1.158 8.464 1.00 84.25 89 PRO A CA 1
ATOM 628 C C . PRO A 1 89 ? -13.372 1.316 6.954 1.00 84.25 89 PRO A C 1
ATOM 630 O O . PRO A 1 89 ? -13.450 2.434 6.439 1.00 84.25 89 PRO A O 1
ATOM 633 N N . LEU A 1 90 ? -13.572 0.191 6.270 1.00 89.19 90 LEU A N 1
ATOM 634 C CA . LEU A 1 90 ? -13.761 0.111 4.821 1.00 89.19 90 LEU A CA 1
ATOM 635 C C . LEU A 1 90 ? -14.912 -0.845 4.502 1.00 89.19 90 LEU A C 1
ATOM 637 O O . LEU A 1 90 ? -15.031 -1.897 5.112 1.00 89.19 90 LEU A O 1
ATOM 641 N N . THR A 1 91 ? -15.764 -0.522 3.529 1.00 91.50 91 THR A N 1
ATOM 642 C CA . THR A 1 91 ? -16.719 -1.508 2.992 1.00 91.50 91 THR A CA 1
ATOM 643 C C . THR A 1 91 ? -16.166 -2.101 1.704 1.00 91.50 91 THR A C 1
ATOM 645 O O . THR A 1 91 ? -16.152 -1.422 0.679 1.00 91.50 91 THR A O 1
ATOM 648 N N . LEU A 1 92 ? -15.738 -3.362 1.756 1.00 97.25 92 LEU A N 1
ATOM 649 C CA . LEU A 1 92 ? -15.155 -4.085 0.627 1.00 97.25 92 LEU A CA 1
ATOM 650 C C . LEU A 1 92 ? -16.155 -5.114 0.093 1.00 97.25 92 LEU A C 1
ATOM 652 O O . LEU A 1 92 ? -16.581 -6.002 0.829 1.00 97.25 92 LEU A O 1
ATOM 656 N N . ALA A 1 93 ? -16.567 -4.981 -1.169 1.00 97.31 93 ALA A N 1
ATOM 657 C CA . ALA A 1 93 ? -17.564 -5.849 -1.811 1.00 97.31 93 ALA A CA 1
ATOM 658 C C . ALA A 1 93 ? -18.855 -6.043 -0.975 1.00 97.31 93 ALA A C 1
ATOM 660 O O . ALA A 1 93 ? -19.442 -7.123 -0.928 1.00 97.31 93 ALA A O 1
ATOM 661 N N . GLY A 1 94 ? -19.292 -4.989 -0.275 1.00 92.12 94 GLY A N 1
ATOM 662 C CA . GLY A 1 94 ? -20.471 -5.014 0.601 1.00 92.12 94 GLY A CA 1
ATOM 663 C C . GLY A 1 94 ? -20.232 -5.571 2.011 1.00 92.12 94 GLY A C 1
ATOM 664 O O . GLY A 1 94 ? -21.158 -5.565 2.820 1.00 92.12 94 GLY A O 1
ATOM 665 N N . VAL A 1 95 ? -19.012 -6.007 2.336 1.00 97.25 95 VAL A N 1
ATOM 666 C CA . VAL A 1 95 ? -18.609 -6.433 3.682 1.00 97.25 95 VAL A CA 1
ATOM 667 C C . VAL A 1 95 ? -17.978 -5.255 4.418 1.00 97.25 95 VAL A C 1
ATOM 669 O O . VAL A 1 95 ? -16.998 -4.682 3.948 1.00 97.25 95 VAL A O 1
ATOM 672 N N . LEU A 1 96 ? -18.530 -4.888 5.578 1.00 94.00 96 LEU A N 1
ATOM 673 C CA . LEU A 1 96 ? -17.925 -3.881 6.449 1.00 94.00 96 LEU A CA 1
ATOM 674 C C . LEU A 1 96 ? -16.714 -4.482 7.171 1.00 94.00 96 LEU A C 1
ATOM 676 O O . LEU A 1 96 ? -16.858 -5.403 7.975 1.00 94.00 96 LEU A O 1
ATOM 680 N N . LEU A 1 97 ? -15.541 -3.933 6.889 1.00 93.62 97 LEU A N 1
ATOM 681 C CA . LEU A 1 97 ? -14.269 -4.264 7.508 1.00 93.62 97 LEU A CA 1
ATOM 682 C C . LEU A 1 97 ? -13.958 -3.247 8.618 1.00 93.62 97 LEU A C 1
ATOM 684 O O . LEU A 1 97 ? -14.186 -2.045 8.423 1.00 93.62 97 LEU A O 1
ATOM 688 N N . PRO A 1 98 ? -13.459 -3.696 9.782 1.00 87.75 98 PRO A N 1
ATOM 689 C CA . PRO A 1 98 ? -12.987 -2.792 10.822 1.00 87.75 98 PRO A CA 1
ATOM 690 C C . PRO A 1 98 ? -11.722 -2.039 10.383 1.00 87.75 98 PRO A C 1
ATOM 692 O O . PRO A 1 98 ? -11.078 -2.393 9.395 1.00 87.75 98 PRO A O 1
ATOM 695 N N . ASP A 1 99 ? -11.357 -1.016 11.156 1.00 88.81 99 ASP A N 1
ATOM 696 C CA . ASP A 1 99 ? -10.030 -0.400 11.074 1.00 88.81 99 ASP A CA 1
ATOM 697 C C . ASP A 1 99 ? -8.918 -1.451 11.243 1.00 88.81 99 ASP A C 1
ATOM 699 O O . ASP A 1 99 ? -9.119 -2.488 11.884 1.00 88.81 99 ASP A O 1
ATOM 703 N N . ALA A 1 100 ? -7.750 -1.167 10.670 1.00 90.81 100 ALA A N 1
ATOM 704 C CA . ALA A 1 100 ? -6.579 -2.023 10.672 1.00 90.81 100 ALA A CA 1
ATOM 705 C C . ALA A 1 100 ? -6.887 -3.443 10.165 1.00 90.81 100 ALA A C 1
ATOM 707 O O . ALA A 1 100 ? -6.412 -4.436 10.721 1.00 90.81 100 ALA A O 1
ATOM 708 N N . THR A 1 101 ? -7.677 -3.566 9.099 1.00 98.19 101 THR A N 1
ATOM 709 C CA . THR A 1 101 ? -7.844 -4.832 8.381 1.00 98.19 101 THR A CA 1
ATOM 710 C C . THR A 1 101 ? -6.658 -5.046 7.444 1.00 98.19 101 THR A C 1
ATOM 712 O O . THR A 1 101 ? -6.253 -4.119 6.751 1.00 98.19 101 THR A O 1
ATOM 715 N N . LEU A 1 102 ? -6.097 -6.261 7.421 1.00 98.75 102 LEU A N 1
ATOM 716 C CA . LEU A 1 102 ? -5.047 -6.628 6.467 1.00 98.75 102 LEU A CA 1
ATOM 717 C C . LEU A 1 102 ? -5.682 -6.942 5.113 1.00 98.75 102 LEU A C 1
ATOM 719 O O . LEU A 1 102 ? -6.580 -7.784 5.029 1.00 98.75 102 LEU A O 1
ATOM 723 N N . LEU A 1 103 ? -5.191 -6.291 4.071 1.00 98.88 103 LEU A N 1
ATOM 724 C CA . LEU A 1 103 ? -5.513 -6.555 2.683 1.00 98.88 103 LEU A CA 1
ATOM 725 C C . LEU A 1 103 ? -4.312 -7.214 2.000 1.00 98.88 103 LEU A C 1
ATOM 727 O O . LEU A 1 103 ? -3.162 -6.881 2.276 1.00 98.88 103 LEU A O 1
ATOM 731 N N . PHE A 1 104 ? -4.593 -8.150 1.103 1.00 98.88 104 PHE A N 1
ATOM 732 C CA . PHE A 1 104 ? -3.640 -8.642 0.116 1.00 98.88 104 PHE A CA 1
ATOM 733 C C . PHE A 1 104 ? -4.170 -8.296 -1.266 1.00 98.88 104 PHE A C 1
ATOM 735 O O . PHE A 1 104 ? -5.319 -8.619 -1.583 1.00 98.88 104 PHE A O 1
ATOM 742 N N . ILE A 1 105 ? -3.343 -7.639 -2.063 1.00 98.81 105 ILE A N 1
ATOM 743 C CA . ILE A 1 105 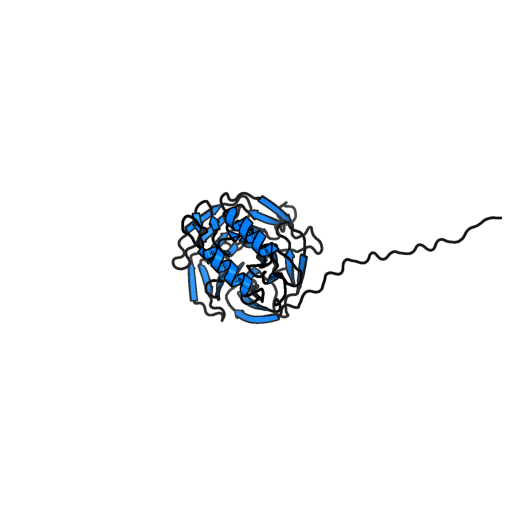? -3.666 -7.173 -3.404 1.00 98.81 105 ILE A CA 1
ATOM 744 C C . ILE A 1 105 ? -2.864 -8.045 -4.357 1.00 98.81 105 ILE A C 1
ATOM 746 O O . ILE A 1 105 ? -1.641 -8.001 -4.358 1.00 98.81 105 ILE A O 1
ATOM 750 N N . ASN A 1 106 ? -3.548 -8.883 -5.127 1.00 98.62 106 ASN A N 1
ATOM 751 C CA . ASN A 1 106 ? -2.919 -9.751 -6.113 1.00 98.62 106 ASN A CA 1
ATOM 752 C C . ASN A 1 106 ? -3.129 -9.152 -7.502 1.00 98.62 106 ASN A C 1
ATOM 754 O O . ASN A 1 106 ? -4.265 -9.098 -7.969 1.00 98.62 106 ASN A O 1
ATOM 758 N N . GLY A 1 107 ? -2.052 -8.694 -8.128 1.00 97.38 107 GLY A N 1
ATOM 759 C CA . GLY A 1 107 ? -2.029 -8.078 -9.447 1.00 97.38 107 GLY A CA 1
ATOM 760 C C . GLY A 1 107 ? -1.532 -8.971 -10.580 1.00 97.38 107 GLY A C 1
ATOM 761 O O . GLY A 1 107 ? -1.466 -8.478 -11.703 1.00 97.38 107 GLY A O 1
ATOM 762 N N . GLU A 1 108 ? -1.212 -10.238 -10.304 1.00 95.62 108 GLU A N 1
ATOM 763 C CA . GLU A 1 108 ? -0.448 -11.144 -11.178 1.00 95.62 108 GLU A CA 1
ATOM 764 C C . GLU A 1 108 ? -1.187 -11.548 -12.460 1.00 95.62 108 GLU A C 1
ATOM 766 O O . GLU A 1 108 ? -0.619 -11.571 -13.551 1.00 95.62 108 GLU A O 1
ATOM 771 N N . SER A 1 109 ? -2.480 -11.871 -12.368 1.00 95.00 109 SER A N 1
ATOM 772 C CA . SER A 1 109 ? -3.248 -12.392 -13.507 1.00 95.00 109 SER A CA 1
ATOM 773 C C . SER A 1 109 ? -4.434 -11.515 -13.868 1.00 95.00 109 SER A C 1
ATOM 775 O O . SER A 1 109 ? -5.489 -11.563 -13.241 1.00 95.00 109 SER A O 1
ATOM 777 N N . GLY A 1 110 ? -4.316 -10.792 -14.981 1.00 94.00 110 GLY A N 1
ATOM 778 C CA . GLY A 1 110 ? -5.387 -9.954 -15.496 1.00 94.00 110 GLY A CA 1
ATOM 779 C C . GLY A 1 110 ? -5.664 -8.774 -14.569 1.00 94.00 110 GLY A C 1
ATOM 780 O O . GLY A 1 110 ? -4.777 -7.967 -14.310 1.00 94.00 110 GLY A O 1
ATOM 781 N N . THR A 1 111 ? -6.907 -8.632 -14.118 1.00 96.25 111 THR A N 1
ATOM 782 C CA . THR A 1 111 ? -7.289 -7.577 -13.172 1.00 96.25 111 THR A CA 1
ATOM 783 C C . THR A 1 111 ? -6.880 -7.933 -11.751 1.00 96.25 111 THR A C 1
ATOM 785 O O . THR A 1 111 ? -6.909 -9.104 -11.387 1.00 96.25 111 THR A O 1
ATOM 788 N N . ALA A 1 112 ? -6.595 -6.928 -10.926 1.00 98.00 112 ALA A N 1
ATOM 789 C CA . ALA A 1 112 ? -6.225 -7.154 -9.542 1.00 98.00 112 ALA A CA 1
ATOM 790 C C . ALA A 1 112 ? -7.406 -7.650 -8.697 1.00 98.00 112 ALA A C 1
ATOM 792 O O . ALA A 1 112 ? -8.521 -7.116 -8.785 1.00 98.00 112 ALA A O 1
ATOM 793 N N . ASP A 1 113 ? -7.117 -8.608 -7.823 1.00 98.69 113 ASP A N 1
ATOM 794 C CA . ASP A 1 113 ? -8.000 -9.087 -6.768 1.00 98.69 113 ASP A CA 1
ATOM 795 C C . ASP A 1 113 ? -7.547 -8.536 -5.413 1.00 98.69 113 ASP A C 1
ATOM 797 O O . ASP A 1 113 ? -6.377 -8.632 -5.048 1.00 98.69 113 ASP A O 1
ATOM 801 N N . ILE A 1 114 ? -8.484 -8.018 -4.621 1.00 98.81 114 ILE A N 1
ATOM 802 C CA . ILE A 1 114 ? -8.232 -7.536 -3.260 1.00 98.81 114 ILE A CA 1
ATOM 803 C C . ILE A 1 114 ? -8.897 -8.484 -2.268 1.00 98.81 114 ILE A C 1
ATOM 805 O O . ILE A 1 114 ? -10.119 -8.655 -2.263 1.00 98.81 114 ILE A O 1
ATOM 809 N N . TYR A 1 115 ? -8.097 -9.075 -1.391 1.00 98.81 115 TYR A N 1
ATOM 810 C CA . TYR A 1 115 ? -8.537 -9.985 -0.343 1.00 98.81 115 TYR A CA 1
ATOM 811 C C . TYR A 1 115 ? -8.405 -9.305 1.015 1.00 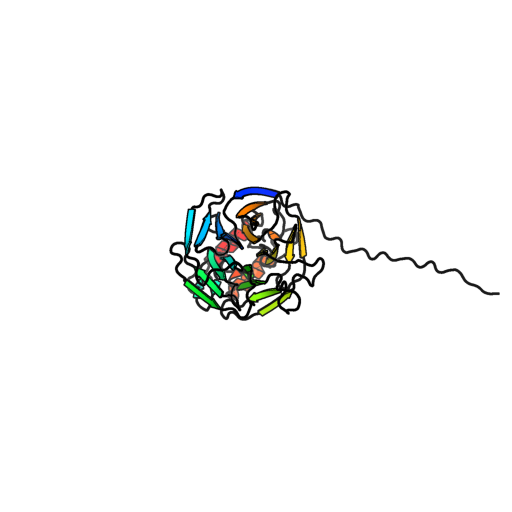98.81 115 TYR A C 1
ATOM 813 O O . TYR A 1 115 ? -7.302 -8.961 1.420 1.00 98.81 115 TYR A O 1
ATOM 821 N N . ALA A 1 116 ? -9.500 -9.173 1.759 1.00 98.75 116 ALA A N 1
ATOM 822 C CA . ALA A 1 116 ? -9.433 -8.850 3.180 1.00 98.75 116 ALA A CA 1
ATOM 823 C C . ALA A 1 116 ? -9.183 -10.128 3.984 1.00 98.75 116 ALA A C 1
ATOM 825 O O . ALA A 1 116 ? -9.878 -11.128 3.783 1.00 98.75 116 ALA A O 1
ATOM 826 N N . ILE A 1 117 ? -8.212 -10.103 4.892 1.00 98.31 117 ILE A N 1
ATOM 827 C CA . ILE A 1 117 ? -7.704 -11.286 5.588 1.00 98.31 117 ILE A CA 1
ATOM 828 C C . ILE A 1 117 ? -7.779 -11.085 7.102 1.00 98.31 117 ILE A C 1
ATOM 830 O O . ILE A 1 117 ? -7.376 -10.054 7.641 1.00 98.31 117 ILE A O 1
ATOM 834 N N . ASP A 1 118 ? -8.241 -12.112 7.811 1.00 97.62 118 ASP A N 1
ATOM 835 C CA . ASP A 1 118 ? -8.109 -12.186 9.262 1.00 97.62 118 ASP A CA 1
ATOM 836 C C . ASP A 1 118 ? -6.632 -12.363 9.660 1.00 97.62 118 ASP A C 1
ATOM 838 O O . ASP A 1 118 ? -6.001 -13.375 9.348 1.00 97.62 118 ASP A O 1
ATOM 842 N N . LYS A 1 119 ? -6.081 -11.390 10.396 1.00 96.38 119 LYS A N 1
ATOM 843 C CA . LYS A 1 119 ? -4.652 -11.323 10.768 1.00 96.38 119 LYS A CA 1
ATOM 844 C C . LYS A 1 119 ? -4.154 -12.498 11.622 1.00 96.38 119 LYS A C 1
ATOM 846 O O . LYS A 1 119 ? -2.946 -12.665 11.776 1.00 96.38 119 LYS A O 1
ATOM 851 N N . GLN A 1 120 ? -5.049 -13.284 12.222 1.00 94.69 120 GLN A N 1
ATOM 852 C CA . GLN A 1 120 ? -4.681 -14.381 13.123 1.00 94.69 120 GLN A CA 1
ATOM 853 C C . GLN A 1 120 ? -4.687 -15.729 12.403 1.00 94.69 120 GLN A C 1
ATOM 855 O O . GLN A 1 120 ? -3.758 -16.519 12.550 1.00 94.69 120 GLN A O 1
ATOM 860 N N . SER A 1 121 ? -5.742 -15.996 11.638 1.00 96.50 121 SER A N 1
ATOM 861 C CA . SER A 1 121 ? -5.978 -17.276 10.971 1.00 96.50 121 SER A CA 1
ATOM 862 C C . SER A 1 121 ? -5.568 -17.288 9.500 1.00 96.50 121 SER A C 1
ATOM 864 O O . SER A 1 121 ? -5.329 -18.362 8.948 1.00 96.50 121 SER A O 1
ATOM 866 N N . GLY A 1 122 ? -5.500 -16.122 8.853 1.00 97.06 122 GLY A N 1
ATOM 867 C CA . GLY A 1 122 ? -5.357 -16.003 7.403 1.00 97.06 122 GLY A CA 1
ATOM 868 C C . GLY A 1 122 ? -6.632 -16.307 6.619 1.00 97.06 122 GLY A C 1
ATOM 869 O O . GLY A 1 122 ? -6.574 -16.463 5.401 1.00 97.06 122 GLY A O 1
ATOM 870 N N . ALA A 1 123 ? -7.781 -16.438 7.288 1.00 98.12 123 ALA A N 1
ATOM 871 C CA . ALA A 1 123 ? -9.050 -16.648 6.609 1.00 98.12 123 ALA A CA 1
ATOM 872 C C . ALA A 1 123 ? -9.430 -15.412 5.780 1.00 98.12 123 ALA A C 1
ATOM 874 O O . ALA A 1 123 ? -9.342 -14.283 6.261 1.00 98.12 123 ALA A O 1
ATOM 875 N N . VAL A 1 124 ? -9.894 -15.634 4.549 1.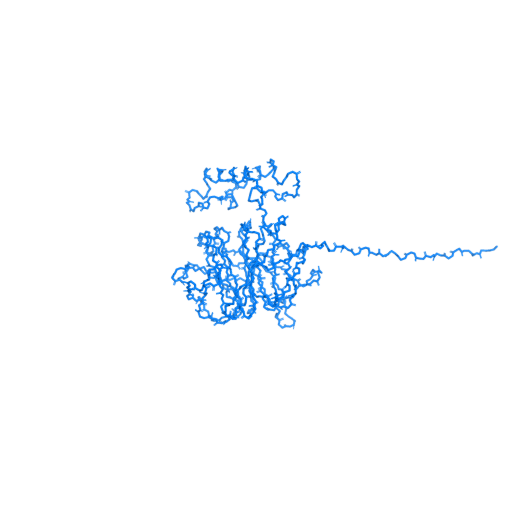00 98.69 124 VAL A N 1
ATOM 876 C CA . VAL A 1 124 ? -10.434 -14.561 3.706 1.00 98.69 124 VAL A CA 1
ATOM 877 C C . VAL A 1 124 ? -11.793 -14.126 4.252 1.00 98.69 124 VAL A C 1
ATOM 879 O O . VAL A 1 124 ? -12.720 -14.929 4.347 1.00 98.69 124 VAL A O 1
ATOM 882 N N . VAL A 1 125 ? -11.895 -12.848 4.608 1.00 98.19 125 VAL A N 1
ATOM 883 C CA . VAL A 1 125 ? -13.101 -12.196 5.138 1.00 98.19 125 VAL A CA 1
ATOM 884 C C . VAL A 1 125 ? -13.955 -11.629 4.005 1.00 98.19 125 VAL A C 1
ATOM 886 O O . VAL A 1 125 ? -15.180 -11.725 4.041 1.00 98.19 125 VAL A O 1
ATOM 889 N N . ALA A 1 126 ? -13.311 -11.054 2.991 1.00 98.62 126 ALA A N 1
ATOM 890 C CA . ALA A 1 126 ? -13.960 -10.513 1.806 1.00 98.62 126 ALA A CA 1
ATOM 891 C C . ALA A 1 126 ? -13.013 -10.588 0.604 1.00 98.62 126 ALA A C 1
ATOM 893 O O . ALA A 1 126 ? -11.792 -10.567 0.765 1.00 98.62 126 ALA A O 1
ATOM 894 N N . THR A 1 127 ? -13.587 -10.640 -0.594 1.00 98.69 127 THR A N 1
ATOM 895 C CA . THR A 1 127 ? -12.847 -10.589 -1.858 1.00 98.69 127 THR A CA 1
ATOM 896 C C . THR A 1 127 ? -13.513 -9.580 -2.774 1.00 98.69 127 THR A C 1
ATOM 898 O O . THR A 1 127 ? -14.735 -9.599 -2.933 1.00 98.69 127 THR A O 1
ATOM 901 N N . LEU A 1 128 ? -12.708 -8.722 -3.389 1.00 98.69 128 LEU A N 1
ATOM 902 C CA . LEU A 1 128 ? -13.121 -7.797 -4.427 1.00 98.69 128 LEU A CA 1
ATOM 903 C C . LEU A 1 128 ? -12.282 -8.041 -5.680 1.00 98.69 128 LEU A C 1
ATOM 905 O O . LEU A 1 128 ? -11.084 -7.787 -5.669 1.00 98.69 128 LEU A O 1
ATOM 909 N N . VAL A 1 129 ? -12.928 -8.465 -6.762 1.00 98.19 129 VAL A N 1
ATOM 910 C CA . VAL A 1 129 ? -12.324 -8.446 -8.101 1.00 98.19 129 VAL A CA 1
ATOM 911 C C . VAL A 1 129 ? -12.471 -7.031 -8.649 1.00 98.19 129 VAL A C 1
ATOM 913 O O . VAL A 1 129 ? -13.584 -6.492 -8.665 1.00 98.19 129 VAL A O 1
ATOM 916 N N . THR A 1 130 ? -11.376 -6.405 -9.067 1.00 98.50 130 THR A N 1
ATOM 917 C CA . THR A 1 130 ? -11.414 -5.037 -9.599 1.00 98.50 130 THR A CA 1
ATOM 918 C C . THR A 1 130 ? -11.593 -5.017 -11.118 1.00 98.50 130 THR A C 1
ATOM 920 O O . THR A 1 130 ? -11.461 -6.023 -11.806 1.00 98.50 130 THR A O 1
ATOM 923 N N . ALA A 1 131 ? -11.924 -3.849 -11.663 1.00 97.56 131 ALA A N 1
ATOM 924 C CA . ALA A 1 131 ? -11.932 -3.582 -13.099 1.00 97.56 131 ALA A CA 1
ATOM 925 C C . ALA A 1 131 ? -10.589 -3.004 -13.591 1.00 97.56 131 ALA A C 1
ATOM 927 O O . ALA A 1 131 ? -10.522 -2.474 -14.700 1.00 97.56 131 ALA A O 1
ATOM 928 N N . PHE A 1 132 ? -9.551 -3.047 -12.751 1.00 96.75 132 PHE A N 1
ATOM 929 C CA . PHE A 1 132 ? -8.227 -2.488 -12.999 1.00 96.75 132 PHE A CA 1
ATOM 930 C C . PHE A 1 132 ? -7.167 -3.578 -12.889 1.00 96.75 132 PHE A C 1
ATOM 932 O O . PHE A 1 132 ? -7.357 -4.542 -12.160 1.00 96.75 132 PHE A O 1
ATOM 939 N N . GLY A 1 133 ? -6.051 -3.433 -13.591 1.00 93.44 133 GLY A N 1
ATOM 940 C CA . GLY A 1 133 ? -5.016 -4.457 -13.658 1.00 93.44 133 GLY A CA 1
ATOM 941 C C . GLY A 1 133 ? -4.900 -5.071 -15.048 1.00 93.44 133 GLY A C 1
ATOM 942 O O . GLY A 1 133 ? -5.889 -5.231 -15.772 1.00 93.44 133 GLY A O 1
ATOM 943 N N . ALA A 1 134 ? -3.671 -5.412 -15.413 1.00 92.50 134 ALA A N 1
ATOM 944 C CA . ALA A 1 134 ? -3.344 -6.178 -16.603 1.00 92.50 134 ALA A CA 1
ATOM 945 C C . ALA A 1 134 ? -2.120 -7.069 -16.358 1.00 92.50 134 ALA A C 1
ATOM 947 O O . ALA A 1 134 ? -1.212 -7.052 -17.180 1.00 92.50 134 ALA A O 1
ATOM 948 N N . SER A 1 135 ? -2.124 -7.836 -15.262 1.00 94.12 135 SER A N 1
ATOM 949 C CA . SER A 1 135 ? -1.010 -8.689 -14.811 1.00 94.12 135 SER A CA 1
ATOM 950 C C . SER A 1 135 ? 0.219 -7.933 -14.294 1.00 94.12 135 SER A C 1
ATOM 952 O O . SER A 1 135 ? 1.328 -8.357 -14.560 1.00 94.12 135 SER A O 1
ATOM 954 N N . HIS A 1 136 ? 0.016 -6.773 -13.664 1.00 94.69 136 HIS A N 1
ATOM 955 C CA . HIS A 1 136 ? 1.087 -5.801 -13.405 1.00 94.69 136 HIS A CA 1
ATOM 956 C C . HIS A 1 136 ? 0.793 -4.856 -12.221 1.00 94.69 136 HIS A C 1
ATOM 958 O O . HIS A 1 136 ? 1.361 -3.772 -12.135 1.00 94.69 136 HIS A O 1
ATOM 964 N N . VAL A 1 137 ? -0.179 -5.171 -11.347 1.00 97.38 137 VAL A N 1
ATOM 965 C CA . VAL A 1 137 ? -0.494 -4.295 -10.193 1.00 97.38 137 VAL A CA 1
ATOM 966 C C . VAL A 1 137 ? 0.451 -4.616 -9.042 1.00 97.38 137 VAL A C 1
ATOM 968 O O . VAL A 1 137 ? 0.357 -5.693 -8.465 1.00 97.38 137 VAL A O 1
ATOM 971 N N . VAL A 1 138 ? 1.309 -3.660 -8.693 1.00 97.94 138 VAL A N 1
ATOM 972 C CA . VAL A 1 138 ? 2.408 -3.848 -7.730 1.00 97.94 138 VAL A CA 1
ATOM 973 C C . VAL A 1 138 ? 2.183 -3.166 -6.383 1.00 97.94 138 VAL A C 1
ATOM 975 O O . VAL A 1 138 ? 2.934 -3.419 -5.460 1.00 97.94 138 VAL A O 1
ATOM 978 N N . GLY A 1 139 ? 1.148 -2.331 -6.247 1.00 98.25 139 GLY A N 1
ATOM 979 C CA . GLY A 1 139 ? 0.878 -1.598 -5.006 1.00 98.25 139 GLY A CA 1
ATOM 980 C C . GLY A 1 139 ? -0.583 -1.220 -4.827 1.00 98.25 139 GLY A C 1
ATOM 981 O O . GLY A 1 139 ? -1.317 -1.060 -5.818 1.00 98.25 139 GLY A O 1
ATOM 982 N N . GLY A 1 140 ? -1.008 -0.998 -3.583 1.00 98.44 140 GLY A N 1
ATOM 983 C CA . GLY A 1 140 ? -2.292 -0.364 -3.338 1.00 98.44 140 GLY A CA 1
ATOM 984 C C . GLY A 1 140 ? -2.549 0.143 -1.924 1.00 98.44 140 GLY A C 1
ATOM 985 O O . GLY A 1 140 ? -2.186 -0.467 -0.937 1.00 98.44 140 GLY A O 1
ATOM 986 N N . ALA A 1 141 ? -3.309 1.235 -1.835 1.00 98.56 141 ALA A N 1
ATOM 987 C CA . ALA A 1 141 ? -3.520 1.969 -0.589 1.00 98.56 141 ALA A CA 1
ATOM 988 C C . ALA A 1 141 ? -4.993 2.245 -0.299 1.00 98.56 141 ALA A C 1
ATOM 990 O O . ALA A 1 141 ? -5.746 2.666 -1.189 1.00 98.56 141 ALA A O 1
ATOM 991 N N . HIS A 1 142 ? -5.413 2.127 0.961 1.00 97.94 142 HIS A N 1
ATOM 992 C CA . HIS A 1 142 ? -6.730 2.583 1.392 1.00 97.94 142 HIS A CA 1
ATOM 993 C C . HIS A 1 142 ? -6.747 4.095 1.670 1.00 97.94 142 HIS A C 1
ATOM 995 O O . HIS A 1 142 ? -6.168 4.606 2.627 1.00 97.94 142 HIS A O 1
ATOM 1001 N N . HIS A 1 143 ? -7.541 4.841 0.899 1.00 95.69 143 HIS A N 1
ATOM 1002 C CA . HIS A 1 143 ? -7.731 6.273 1.106 1.00 95.69 143 HIS A CA 1
ATOM 1003 C C . HIS A 1 143 ? -8.945 6.577 1.989 1.00 95.69 143 HIS A C 1
ATOM 1005 O O . HIS A 1 143 ? -10.012 6.967 1.505 1.00 95.69 143 HIS A O 1
ATOM 1011 N N . ARG A 1 144 ? -8.752 6.548 3.313 1.00 85.19 144 ARG A N 1
ATOM 1012 C CA . ARG A 1 144 ? -9.793 6.804 4.332 1.00 85.19 144 ARG A CA 1
ATOM 1013 C C . ARG A 1 144 ? -10.730 7.977 4.034 1.00 85.19 144 ARG A C 1
ATOM 1015 O O . ARG A 1 144 ? -11.949 7.850 4.107 1.00 85.19 144 ARG A O 1
ATOM 1022 N N . GLN A 1 145 ? -10.169 9.148 3.718 1.00 80.88 145 GLN A N 1
ATOM 1023 C CA . GLN A 1 145 ? -10.947 10.384 3.528 1.00 80.88 145 GLN A CA 1
ATOM 1024 C C . GLN A 1 145 ? -11.868 10.331 2.297 1.00 80.88 145 GLN A C 1
ATOM 1026 O O . GLN A 1 145 ? -12.866 11.052 2.241 1.00 80.88 145 GLN A O 1
ATOM 1031 N N . ARG A 1 146 ? -11.521 9.494 1.313 1.00 87.44 146 ARG A N 1
ATOM 1032 C CA . ARG A 1 146 ? -12.277 9.286 0.075 1.00 87.44 146 ARG A CA 1
ATOM 1033 C C . ARG A 1 146 ? -13.132 8.024 0.136 1.00 87.44 146 ARG A C 1
ATOM 1035 O O . ARG A 1 146 ? -14.112 7.935 -0.594 1.00 87.44 146 ARG A O 1
ATOM 1042 N N . GLY A 1 147 ? -12.806 7.095 1.038 1.00 86.62 147 GLY A N 1
ATOM 1043 C CA . GLY A 1 147 ? -13.463 5.797 1.140 1.00 86.62 147 GLY A CA 1
ATOM 1044 C C . GLY A 1 147 ? -13.221 4.942 -0.101 1.00 86.62 147 GLY A C 1
ATOM 1045 O O . GLY A 1 147 ? -14.135 4.254 -0.550 1.00 86.62 147 GLY A O 1
ATOM 1046 N N . THR A 1 148 ? -12.032 5.051 -0.695 1.00 95.88 148 THR A N 1
ATOM 1047 C CA . THR A 1 148 ? -11.639 4.374 -1.937 1.00 95.88 148 THR A CA 1
ATOM 1048 C C . THR A 1 148 ? -10.291 3.687 -1.773 1.00 95.88 148 THR A C 1
ATOM 1050 O O . THR A 1 148 ? -9.607 3.892 -0.772 1.00 95.88 148 THR A O 1
ATOM 1053 N N . ILE A 1 149 ? -9.925 2.844 -2.737 1.00 98.75 149 ILE A N 1
ATOM 1054 C CA . ILE A 1 149 ? -8.609 2.198 -2.793 1.00 98.75 149 ILE A CA 1
ATOM 1055 C C . ILE A 1 149 ? -7.873 2.732 -4.016 1.00 98.75 149 ILE A C 1
ATOM 1057 O O . ILE A 1 149 ? -8.477 2.836 -5.080 1.00 98.75 149 ILE A O 1
ATOM 1061 N N . PHE A 1 150 ? -6.597 3.067 -3.884 1.00 98.81 150 PHE A N 1
ATOM 1062 C CA . PHE A 1 150 ? -5.733 3.351 -5.025 1.00 98.81 150 PHE A CA 1
ATOM 1063 C C . PHE A 1 150 ? -4.916 2.115 -5.361 1.00 98.81 150 PHE A C 1
ATOM 1065 O O . PHE A 1 150 ? -4.449 1.447 -4.453 1.00 98.81 150 PHE A O 1
ATOM 1072 N N . LEU A 1 151 ? -4.762 1.823 -6.648 1.00 98.75 151 LEU A N 1
ATOM 1073 C CA . LEU A 1 151 ? -3.897 0.765 -7.162 1.00 98.75 151 LEU A CA 1
ATOM 1074 C C . LEU A 1 151 ? -2.897 1.369 -8.142 1.00 98.75 151 LEU A C 1
ATOM 1076 O O . LEU A 1 151 ? -3.242 2.319 -8.855 1.00 98.75 151 LEU A O 1
ATOM 1080 N N . ILE A 1 152 ? -1.699 0.798 -8.211 1.00 97.94 152 ILE A N 1
ATOM 1081 C CA . ILE A 1 152 ? -0.661 1.211 -9.156 1.00 97.94 152 ILE A CA 1
ATOM 1082 C C . ILE A 1 152 ? -0.150 0.025 -9.972 1.00 97.94 152 ILE A C 1
ATOM 1084 O O . ILE A 1 152 ? 0.089 -1.052 -9.430 1.00 97.94 152 ILE A O 1
ATOM 1088 N N . GLN A 1 153 ? -0.019 0.229 -11.283 1.00 95.25 153 GLN A N 1
ATOM 1089 C CA . GLN A 1 153 ? 0.666 -0.698 -12.179 1.00 95.25 153 GLN A CA 1
ATOM 1090 C C . GLN A 1 153 ? 2.099 -0.257 -12.445 1.00 95.25 153 GLN A C 1
ATOM 1092 O O . GLN A 1 153 ? 2.367 0.944 -12.546 1.00 95.25 153 GLN A O 1
ATOM 1097 N N . ASP A 1 154 ? 2.970 -1.241 -12.615 1.00 93.38 154 ASP A N 1
ATOM 1098 C CA . ASP A 1 154 ? 4.361 -1.059 -13.006 1.00 93.38 154 ASP A CA 1
ATOM 1099 C C . ASP A 1 154 ? 4.550 -0.692 -14.495 1.00 93.38 154 ASP A C 1
ATOM 1101 O O . ASP A 1 154 ? 3.615 -0.377 -15.250 1.00 93.38 154 ASP A O 1
ATOM 1105 N N . ALA A 1 155 ? 5.814 -0.720 -14.912 1.00 85.62 155 ALA A N 1
ATOM 1106 C CA . ALA A 1 155 ? 6.274 -0.577 -16.274 1.00 85.62 155 ALA A CA 1
ATOM 1107 C C . ALA A 1 155 ? 5.993 -1.841 -17.100 1.00 85.62 155 ALA A C 1
ATOM 1109 O O . ALA A 1 155 ? 6.871 -2.656 -17.390 1.00 85.62 155 ALA A O 1
ATOM 1110 N N . VAL A 1 156 ? 4.762 -1.952 -17.594 1.00 72.00 156 VAL A N 1
ATOM 1111 C CA . VAL A 1 156 ? 4.391 -2.940 -18.617 1.00 72.00 156 VAL A CA 1
ATOM 1112 C C . VAL A 1 156 ? 5.230 -2.714 -19.895 1.00 72.00 156 VAL A C 1
ATOM 1114 O O . VAL A 1 156 ? 5.409 -1.563 -20.304 1.00 72.00 156 VAL A O 1
ATOM 1117 N N . PRO A 1 157 ? 5.711 -3.758 -20.609 1.00 62.59 157 PRO A N 1
ATOM 1118 C CA . PRO A 1 157 ? 6.525 -3.587 -21.815 1.00 62.59 157 PRO A CA 1
ATOM 1119 C C . PRO A 1 157 ? 5.941 -2.580 -22.823 1.00 62.59 157 PRO A C 1
ATOM 1121 O O . PRO A 1 157 ? 4.757 -2.629 -23.168 1.00 62.59 157 PRO A O 1
ATOM 1124 N N . ALA A 1 158 ? 6.806 -1.683 -23.312 1.00 48.97 158 ALA A N 1
ATOM 1125 C CA . ALA A 1 158 ? 6.447 -0.482 -24.068 1.00 48.97 158 ALA A CA 1
ATOM 1126 C C . ALA A 1 158 ? 5.387 -0.700 -25.171 1.00 48.97 158 ALA A C 1
ATOM 1128 O O . ALA A 1 158 ? 5.562 -1.519 -26.077 1.00 48.97 158 ALA A O 1
ATOM 1129 N N . GLY A 1 159 ? 4.329 0.122 -25.151 1.00 54.19 159 GLY A N 1
ATOM 1130 C CA . GLY A 1 159 ? 3.302 0.194 -26.202 1.00 54.19 159 GLY A CA 1
ATOM 1131 C C . GLY A 1 159 ? 1.865 -0.099 -25.755 1.00 54.19 159 GLY A C 1
ATOM 1132 O O . GLY A 1 159 ? 0.962 -0.058 -26.593 1.00 54.19 159 GLY A O 1
ATOM 1133 N N . THR A 1 160 ? 1.631 -0.372 -24.469 1.00 56.94 160 THR A N 1
ATOM 1134 C CA . THR A 1 160 ? 0.291 -0.576 -23.896 1.00 56.94 160 THR A CA 1
ATOM 1135 C C . THR A 1 160 ? -0.202 0.680 -23.161 1.00 56.94 160 THR A C 1
ATOM 1137 O O . THR A 1 160 ? 0.582 1.520 -22.732 1.00 56.94 160 THR A O 1
ATOM 1140 N N . SER A 1 161 ? -1.522 0.842 -23.021 1.00 65.31 161 SER A N 1
ATOM 1141 C CA . SER A 1 161 ? -2.178 1.974 -22.334 1.00 65.31 161 SER A CA 1
ATOM 1142 C C . SER A 1 161 ? -2.088 1.924 -20.801 1.00 65.31 161 SER A C 1
ATOM 1144 O O . SER A 1 161 ? -2.849 2.600 -20.120 1.00 65.31 161 SER A O 1
ATOM 1146 N N . ASN A 1 162 ? -1.240 1.055 -20.261 1.00 71.19 162 ASN A N 1
ATOM 1147 C CA . ASN A 1 162 ? -1.297 0.594 -18.875 1.00 71.19 162 ASN A CA 1
ATOM 1148 C C . ASN A 1 162 ? 0.043 0.753 -18.142 1.00 71.19 162 ASN A C 1
ATOM 1150 O O . ASN A 1 162 ? 0.112 0.496 -16.946 1.00 71.19 162 ASN A O 1
ATOM 1154 N N . ASP A 1 163 ? 1.071 1.201 -18.858 1.00 85.25 163 ASP A N 1
ATOM 1155 C CA . ASP A 1 163 ? 2.395 1.514 -18.335 1.00 85.25 163 ASP A CA 1
ATOM 1156 C C . ASP A 1 163 ? 2.298 2.603 -17.258 1.00 85.25 163 ASP A C 1
ATOM 1158 O O . ASP A 1 163 ? 1.802 3.695 -17.549 1.00 85.25 163 ASP A O 1
ATOM 1162 N N . ASN A 1 164 ? 2.761 2.325 -16.035 1.00 92.25 164 ASN A N 1
ATOM 1163 C CA . ASN A 1 164 ? 2.894 3.331 -14.979 1.00 92.25 164 ASN A CA 1
ATOM 1164 C C . ASN A 1 164 ? 1.581 4.074 -14.661 1.00 92.25 164 ASN A C 1
ATOM 1166 O O . ASN A 1 164 ? 1.501 5.311 -14.631 1.00 92.25 164 ASN A O 1
ATOM 1170 N N . LEU A 1 165 ? 0.509 3.297 -14.491 1.00 94.56 165 LEU A N 1
ATOM 1171 C CA . LEU A 1 165 ? -0.861 3.785 -14.365 1.00 94.56 165 LEU A CA 1
ATOM 1172 C C . LEU A 1 165 ? -1.365 3.634 -12.928 1.00 94.56 165 LEU A C 1
ATOM 1174 O O . LEU A 1 165 ? -1.373 2.539 -12.375 1.00 94.56 165 LEU A O 1
ATOM 1178 N N . VAL A 1 166 ? -1.862 4.727 -12.354 1.00 97.56 166 VAL A N 1
ATOM 1179 C CA . VAL A 1 166 ? -2.590 4.728 -11.081 1.00 97.56 166 VAL A CA 1
ATOM 1180 C C . VAL A 1 166 ? -4.087 4.744 -11.360 1.00 97.56 166 VAL A C 1
ATOM 1182 O O . VAL A 1 166 ? -4.550 5.473 -12.243 1.00 97.56 166 VAL A O 1
ATOM 1185 N N . ALA A 1 167 ? -4.860 3.989 -10.581 1.00 98.25 167 ALA A N 1
ATOM 1186 C CA . ALA A 1 167 ? -6.316 4.031 -10.603 1.00 98.25 167 ALA A CA 1
ATOM 1187 C C . ALA A 1 167 ? -6.917 4.153 -9.203 1.00 98.25 167 ALA A C 1
ATOM 1189 O O . ALA A 1 167 ? -6.480 3.506 -8.259 1.00 98.25 167 ALA A O 1
ATOM 1190 N N . GLU A 1 168 ? -7.974 4.954 -9.096 1.00 98.69 168 GLU A N 1
ATOM 1191 C CA . GLU A 1 168 ? -8.846 4.993 -7.925 1.00 98.69 168 GLU A CA 1
ATOM 1192 C C . GLU A 1 168 ? -10.002 4.005 -8.128 1.00 98.69 168 GLU A C 1
ATOM 1194 O O . GLU A 1 168 ? -10.726 4.077 -9.125 1.00 98.69 168 GLU A O 1
ATOM 1199 N N . ILE A 1 169 ? -10.198 3.104 -7.173 1.00 98.75 169 ILE A N 1
ATOM 1200 C CA . ILE A 1 169 ? -11.131 1.982 -7.228 1.00 98.75 169 ILE A CA 1
ATOM 1201 C C . ILE A 1 169 ? -12.262 2.188 -6.228 1.00 98.75 169 ILE A C 1
ATOM 1203 O O . ILE A 1 169 ? -12.054 2.516 -5.057 1.00 98.75 169 ILE A O 1
ATOM 1207 N N . ASN A 1 170 ? -13.487 1.940 -6.685 1.00 98.00 170 ASN A N 1
ATOM 1208 C CA . ASN A 1 170 ? -14.648 1.853 -5.817 1.00 98.00 170 ASN A CA 1
ATOM 1209 C C . ASN A 1 170 ? -14.610 0.522 -5.037 1.00 98.00 170 ASN A C 1
ATOM 1211 O O . ASN A 1 170 ? -14.792 -0.533 -5.648 1.00 98.00 170 ASN A O 1
ATOM 1215 N N . PRO A 1 171 ? -14.465 0.527 -3.702 1.00 96.88 171 PRO A N 1
ATOM 1216 C CA . PRO A 1 171 ? -14.248 -0.700 -2.936 1.00 96.88 171 PRO A CA 1
ATOM 1217 C C . PRO A 1 171 ? -15.509 -1.563 -2.804 1.00 96.88 171 PRO A C 1
ATOM 1219 O O . PRO A 1 171 ? -15.421 -2.743 -2.477 1.00 96.88 171 PRO A O 1
ATOM 1222 N N . ALA A 1 172 ? -16.695 -1.021 -3.094 1.00 94.00 172 ALA A N 1
ATOM 1223 C CA . ALA A 1 172 ? -17.935 -1.790 -3.084 1.00 94.00 172 ALA A CA 1
ATOM 1224 C C . ALA A 1 172 ? -18.161 -2.573 -4.388 1.00 94.00 172 ALA A C 1
ATOM 1226 O O . ALA A 1 172 ? -18.854 -3.587 -4.368 1.00 94.00 172 ALA A O 1
ATOM 1227 N N . THR A 1 173 ? -17.620 -2.098 -5.515 1.00 97.31 173 THR A N 1
ATOM 1228 C CA . THR A 1 173 ? -17.945 -2.628 -6.856 1.00 97.31 173 THR A CA 1
ATOM 1229 C C . THR A 1 173 ? -16.737 -3.057 -7.680 1.00 97.31 173 THR A C 1
ATOM 1231 O O . THR A 1 173 ? -16.916 -3.752 -8.673 1.00 97.31 173 THR A O 1
ATOM 1234 N N . GLY A 1 174 ? -15.531 -2.618 -7.318 1.00 98.25 174 GLY A N 1
ATOM 1235 C CA . GLY A 1 174 ? -14.304 -2.864 -8.074 1.00 98.25 174 GLY A CA 1
ATOM 1236 C C . GLY A 1 174 ? -14.138 -1.943 -9.283 1.00 98.25 174 GLY A C 1
ATOM 1237 O O . GLY A 1 174 ? -13.119 -2.009 -9.961 1.00 98.25 174 GLY A O 1
ATOM 1238 N N . ALA A 1 175 ? -15.109 -1.070 -9.567 1.00 98.50 175 ALA A N 1
ATOM 1239 C CA . ALA A 1 175 ? -15.064 -0.183 -10.722 1.00 98.50 175 ALA A CA 1
ATOM 1240 C C . ALA A 1 175 ? -13.969 0.887 -10.593 1.00 98.50 175 ALA A C 1
ATOM 1242 O O . ALA A 1 175 ? -13.790 1.478 -9.525 1.00 98.50 175 ALA A O 1
ATOM 1243 N N . VAL A 1 176 ? -13.305 1.189 -11.712 1.00 98.62 176 VAL A N 1
ATOM 1244 C CA . VAL A 1 176 ? -12.394 2.335 -11.829 1.00 98.62 176 VAL A CA 1
ATOM 1245 C C . VAL A 1 176 ? -13.204 3.630 -11.790 1.00 98.62 176 VAL A C 1
ATOM 1247 O O . VAL A 1 176 ? -14.105 3.837 -12.603 1.00 98.62 176 VAL A O 1
ATOM 1250 N N . ILE A 1 177 ? -12.877 4.504 -10.841 1.00 98.38 177 ILE A N 1
ATOM 1251 C CA . ILE A 1 177 ? -13.453 5.845 -10.694 1.00 98.38 177 ILE A CA 1
ATOM 1252 C C . ILE A 1 177 ? -12.695 6.834 -11.583 1.00 98.38 177 ILE A C 1
ATOM 1254 O O . ILE A 1 177 ? -13.305 7.627 -12.299 1.00 98.38 177 ILE A O 1
ATOM 1258 N N . GLN A 1 178 ? -11.366 6.782 -11.531 1.00 97.12 178 GLN A N 1
ATOM 1259 C CA . GLN A 1 178 ? -10.461 7.604 -12.329 1.00 97.12 178 GLN A CA 1
ATOM 1260 C C . GLN A 1 178 ? -9.102 6.915 -12.453 1.00 97.12 178 GLN A C 1
ATOM 1262 O O . GLN A 1 178 ? -8.766 6.064 -11.632 1.00 97.12 178 GLN A O 1
ATOM 1267 N N . SER A 1 179 ? -8.317 7.315 -13.450 1.00 96.38 179 SER A N 1
ATOM 1268 C CA . SER A 1 179 ? -6.947 6.840 -13.631 1.00 96.38 179 SER A CA 1
ATOM 1269 C C . SER A 1 179 ? -6.057 7.916 -14.244 1.00 96.38 179 SER A C 1
ATOM 1271 O O . SER A 1 179 ? -6.538 8.795 -14.965 1.00 96.38 179 SER A O 1
ATOM 1273 N N . TRP A 1 180 ? -4.761 7.845 -13.967 1.00 95.38 180 TRP A N 1
ATOM 1274 C CA . TRP A 1 180 ? -3.763 8.792 -14.458 1.00 95.38 180 TRP A CA 1
ATOM 1275 C C . TRP A 1 180 ? -2.368 8.163 -14.443 1.00 95.38 180 TRP A C 1
ATOM 1277 O O . TRP A 1 180 ? -2.082 7.283 -13.638 1.00 95.38 180 TRP A O 1
ATOM 1287 N N . TYR A 1 181 ? -1.506 8.606 -15.355 1.00 94.12 181 TYR A N 1
ATOM 1288 C CA . TYR A 1 181 ? -0.151 8.075 -15.499 1.00 94.12 181 TYR A CA 1
ATOM 1289 C C . TYR A 1 181 ? 0.829 8.843 -14.611 1.00 94.12 181 TYR A C 1
ATOM 1291 O O . TYR A 1 181 ? 0.797 10.075 -14.581 1.00 94.12 181 TYR A O 1
ATOM 1299 N N . THR A 1 182 ? 1.750 8.156 -13.943 1.00 93.12 182 THR A N 1
ATOM 1300 C CA . THR A 1 182 ? 2.808 8.805 -13.145 1.00 93.12 182 THR A CA 1
ATOM 1301 C C . THR A 1 182 ? 3.861 9.492 -14.025 1.00 93.12 182 THR A C 1
ATOM 1303 O O . THR A 1 182 ? 4.543 10.422 -13.595 1.00 93.12 182 THR A O 1
ATOM 1306 N N . THR A 1 183 ? 3.960 9.094 -15.295 1.00 90.50 183 THR A N 1
ATOM 1307 C CA . THR A 1 183 ? 4.977 9.552 -16.255 1.00 90.50 183 THR A CA 1
ATOM 1308 C C . THR A 1 183 ? 4.601 10.821 -17.027 1.00 90.50 183 THR A C 1
ATOM 1310 O O . THR A 1 183 ? 5.470 11.441 -17.642 1.00 90.50 183 THR A O 1
ATOM 1313 N N . VAL A 1 184 ? 3.332 11.256 -17.008 1.00 82.81 184 VAL A N 1
ATOM 1314 C CA . VAL A 1 184 ? 2.888 12.420 -17.810 1.00 82.81 184 VAL A CA 1
ATOM 1315 C C . VAL A 1 184 ? 3.126 13.769 -17.132 1.00 82.81 184 VAL A C 1
ATOM 1317 O O . VAL A 1 184 ? 3.168 14.797 -17.811 1.00 82.81 184 VAL A O 1
ATOM 1320 N N . ALA A 1 185 ? 3.275 13.795 -15.808 1.00 75.19 185 ALA A N 1
ATOM 1321 C CA . ALA A 1 185 ? 3.575 15.009 -15.058 1.00 75.19 185 ALA A CA 1
ATOM 1322 C C . ALA A 1 185 ? 5.086 15.120 -14.850 1.00 75.19 185 ALA A C 1
ATOM 1324 O O . ALA A 1 185 ? 5.682 14.200 -14.307 1.00 75.19 185 ALA A O 1
ATOM 1325 N N . LEU A 1 186 ? 5.710 16.241 -15.234 1.00 72.12 186 LEU A N 1
ATOM 1326 C CA . LEU A 1 186 ? 7.134 16.466 -14.948 1.00 72.12 186 LEU A CA 1
ATOM 1327 C C . LEU A 1 186 ? 7.382 16.436 -13.426 1.00 72.12 186 LEU A C 1
ATOM 1329 O O . LEU A 1 186 ? 6.633 17.093 -12.699 1.00 72.12 186 LEU A O 1
ATOM 1333 N N . PRO A 1 187 ? 8.429 15.736 -12.948 1.00 81.56 187 PRO A N 1
ATOM 1334 C CA . PRO A 1 187 ? 9.573 15.203 -13.710 1.00 81.56 187 PRO A CA 1
ATOM 1335 C C . PRO A 1 187 ? 9.354 13.863 -14.442 1.00 81.56 187 PRO A C 1
ATOM 1337 O O . PRO A 1 187 ? 10.229 13.457 -15.200 1.00 81.56 187 PRO A O 1
ATOM 1340 N N . GLY A 1 188 ? 8.194 13.232 -14.284 1.00 85.62 188 GLY A N 1
ATOM 1341 C CA . GLY A 1 188 ? 7.939 11.835 -14.621 1.00 85.62 188 GLY A CA 1
ATOM 1342 C C . GLY A 1 188 ? 8.398 10.944 -13.471 1.00 85.62 188 GLY A C 1
ATOM 1343 O O . GLY A 1 188 ? 9.378 11.267 -12.803 1.00 85.62 188 GLY A O 1
ATOM 1344 N N . PHE A 1 189 ? 7.667 9.867 -13.207 1.00 92.31 189 PHE A N 1
ATOM 1345 C CA . PHE A 1 189 ? 8.017 8.899 -12.169 1.00 92.31 189 PHE A CA 1
ATOM 1346 C C . PHE A 1 189 ? 7.744 7.496 -12.703 1.00 92.31 189 PHE A C 1
ATOM 1348 O O . PHE A 1 189 ? 6.606 7.208 -13.074 1.00 92.31 189 PHE A O 1
ATOM 1355 N N . THR A 1 190 ? 8.781 6.670 -12.802 1.00 92.88 190 THR A N 1
ATOM 1356 C CA . THR A 1 190 ? 8.691 5.307 -13.352 1.00 92.88 190 THR A CA 1
ATOM 1357 C C . THR A 1 190 ? 8.678 4.297 -12.214 1.00 92.88 190 THR A C 1
ATOM 1359 O O . THR A 1 190 ? 9.406 4.452 -11.242 1.00 92.88 190 THR A O 1
ATOM 1362 N N . VAL A 1 191 ? 7.860 3.267 -12.335 1.00 95.00 191 VAL A N 1
ATOM 1363 C CA . VAL A 1 191 ? 7.613 2.194 -11.379 1.00 95.00 191 VAL A CA 1
ATOM 1364 C C . VAL A 1 191 ? 7.928 0.885 -12.084 1.00 95.00 191 VAL A C 1
ATOM 1366 O O . VAL A 1 191 ? 7.390 0.646 -13.156 1.00 95.00 191 VAL A O 1
ATOM 1369 N N . ASP A 1 192 ? 8.812 0.080 -11.505 1.00 93.75 192 ASP A N 1
ATOM 1370 C CA . ASP A 1 192 ? 9.100 -1.294 -11.938 1.00 93.75 192 ASP A CA 1
ATOM 1371 C C . ASP A 1 192 ? 8.607 -2.219 -10.820 1.00 93.75 192 ASP A C 1
ATOM 1373 O O . ASP A 1 192 ? 7.421 -2.504 -10.735 1.00 93.75 192 ASP A O 1
ATOM 1377 N N . PHE A 1 193 ? 9.424 -2.486 -9.806 1.00 96.25 193 PHE A N 1
ATOM 1378 C CA . PHE A 1 193 ? 8.852 -2.769 -8.490 1.00 96.25 193 PHE A CA 1
ATOM 1379 C C . PHE A 1 193 ? 8.458 -1.446 -7.850 1.00 96.25 193 PHE A C 1
ATOM 1381 O O . PHE A 1 193 ? 9.111 -0.423 -8.065 1.00 96.25 193 PHE A O 1
ATOM 1388 N N . GLY A 1 194 ? 7.411 -1.437 -7.043 1.00 97.12 194 GLY A N 1
ATOM 1389 C CA . GLY A 1 194 ? 7.008 -0.222 -6.363 1.00 97.12 194 GLY A CA 1
ATOM 1390 C C . GLY A 1 194 ? 5.738 -0.417 -5.588 1.00 97.12 194 GLY A C 1
ATOM 1391 O O . GLY A 1 194 ? 5.220 -1.519 -5.507 1.00 97.12 194 GLY A O 1
ATOM 1392 N N . ASP A 1 195 ? 5.276 0.673 -5.003 1.00 98.56 195 ASP A N 1
ATOM 1393 C CA . ASP A 1 195 ? 4.095 0.663 -4.162 1.00 98.56 195 ASP A CA 1
ATOM 1394 C C . ASP A 1 195 ? 3.522 2.081 -4.038 1.00 98.56 195 ASP A C 1
ATOM 1396 O O . ASP A 1 195 ? 4.174 3.070 -4.404 1.00 98.56 195 ASP A O 1
ATOM 1400 N N . ILE A 1 196 ? 2.290 2.185 -3.553 1.00 98.75 196 ILE A N 1
ATOM 1401 C CA . ILE A 1 196 ? 1.555 3.421 -3.341 1.00 98.75 196 ILE A CA 1
ATOM 1402 C C . ILE A 1 196 ? 0.937 3.432 -1.945 1.00 98.75 196 ILE A C 1
ATOM 1404 O O . ILE A 1 196 ? 0.373 2.445 -1.509 1.00 98.75 196 ILE A O 1
ATOM 1408 N N . GLU A 1 197 ? 0.969 4.582 -1.276 1.00 98.50 197 GLU A N 1
ATOM 1409 C CA . GLU A 1 197 ? 0.399 4.754 0.064 1.00 98.50 197 GLU A CA 1
ATOM 1410 C C . GLU A 1 197 ? -0.198 6.160 0.237 1.00 98.50 197 GLU A C 1
ATOM 1412 O O . GLU A 1 197 ? 0.152 7.105 -0.473 1.00 98.50 197 GLU A O 1
ATOM 1417 N N . VAL A 1 198 ? -1.124 6.334 1.177 1.00 96.62 198 VAL A N 1
ATOM 1418 C CA . VAL A 1 198 ? -1.779 7.609 1.472 1.00 96.62 198 VAL A CA 1
ATOM 1419 C C . VAL A 1 198 ? -1.050 8.338 2.599 1.00 96.62 198 VAL A C 1
ATOM 1421 O O . VAL A 1 198 ? -1.210 8.052 3.793 1.00 96.62 198 VAL A O 1
ATOM 1424 N N . ALA A 1 199 ? -0.302 9.375 2.214 1.00 93.31 199 ALA A N 1
ATOM 1425 C CA . ALA A 1 199 ? 0.232 10.360 3.143 1.00 93.31 199 ALA A CA 1
ATOM 1426 C C . ALA A 1 199 ? -0.897 10.977 3.967 1.00 93.31 199 ALA A C 1
ATOM 1428 O O . ALA A 1 199 ? -2.043 11.096 3.533 1.00 93.31 199 ALA A O 1
ATOM 1429 N N . GLY A 1 200 ? -0.586 11.449 5.168 1.00 83.50 200 GLY A N 1
ATOM 1430 C CA . GLY A 1 200 ? -1.654 11.895 6.045 1.00 83.50 200 GLY A CA 1
ATOM 1431 C C . GLY A 1 200 ? -2.343 13.201 5.605 1.00 83.50 200 GLY A C 1
ATOM 1432 O O . GLY A 1 200 ? -3.426 13.491 6.102 1.00 83.50 200 GLY A O 1
ATOM 1433 N N . ASN A 1 201 ? -1.779 13.979 4.669 1.00 81.81 201 ASN A N 1
ATOM 1434 C CA . ASN A 1 201 ? -2.491 15.080 3.993 1.00 81.81 201 ASN A CA 1
ATOM 1435 C C . ASN A 1 201 ? -3.484 14.600 2.916 1.00 81.81 201 ASN A C 1
ATOM 1437 O O . ASN A 1 201 ? -4.115 15.434 2.271 1.00 81.81 201 ASN A O 1
ATOM 1441 N N . GLY A 1 202 ? -3.618 13.289 2.705 1.00 88.31 202 GLY A N 1
ATOM 1442 C CA . GLY A 1 202 ? -4.442 12.697 1.652 1.00 88.31 202 GLY A CA 1
ATOM 1443 C C . GLY A 1 202 ? -3.775 12.689 0.276 1.00 88.31 202 GLY A C 1
ATOM 1444 O O . GLY A 1 202 ? -4.423 12.344 -0.706 1.00 88.31 202 GLY A O 1
ATOM 1445 N N . ASN A 1 203 ? -2.503 13.079 0.167 1.00 94.25 203 ASN A N 1
ATOM 1446 C CA . ASN A 1 203 ? -1.745 12.853 -1.059 1.00 94.25 203 ASN A CA 1
ATOM 1447 C C . ASN A 1 203 ? -1.275 11.399 -1.136 1.00 94.25 203 ASN A C 1
ATOM 1449 O O . ASN A 1 203 ? -1.213 10.685 -0.139 1.00 94.25 203 ASN A O 1
ATOM 1453 N N . LEU A 1 204 ? -0.930 10.984 -2.343 1.00 97.88 204 LEU A N 1
ATOM 1454 C CA . LEU A 1 204 ? -0.400 9.671 -2.655 1.00 97.88 204 LEU A CA 1
ATOM 1455 C C . LEU A 1 204 ? 1.123 9.744 -2.651 1.00 97.88 204 LEU A C 1
ATOM 1457 O O . LEU A 1 204 ? 1.711 10.626 -3.281 1.00 97.88 204 LEU A O 1
ATOM 1461 N N . LEU A 1 205 ? 1.741 8.829 -1.922 1.00 98.06 205 LEU A N 1
ATOM 1462 C CA . LEU A 1 205 ? 3.166 8.560 -1.925 1.00 98.06 205 LEU A CA 1
ATOM 1463 C C . LEU A 1 205 ? 3.396 7.371 -2.833 1.00 98.06 205 LEU A C 1
ATOM 1465 O O . LEU A 1 205 ? 2.736 6.357 -2.663 1.00 98.06 205 LEU A O 1
ATOM 1469 N N . ILE A 1 206 ? 4.309 7.499 -3.781 1.00 98.38 206 ILE A N 1
ATOM 1470 C CA . ILE A 1 206 ? 4.665 6.422 -4.694 1.00 98.38 206 ILE A CA 1
ATOM 1471 C C . ILE A 1 206 ? 6.155 6.157 -4.539 1.00 98.38 206 ILE A C 1
ATOM 1473 O O . ILE A 1 206 ? 6.968 7.090 -4.538 1.00 98.38 206 ILE A O 1
ATOM 1477 N N . VAL A 1 207 ? 6.503 4.885 -4.389 1.00 98.44 207 VAL A N 1
ATOM 1478 C CA . VAL A 1 207 ? 7.883 4.400 -4.368 1.00 98.44 207 VAL A CA 1
ATOM 1479 C C . VAL A 1 207 ? 8.126 3.488 -5.556 1.00 98.44 207 VAL A C 1
ATOM 1481 O O . VAL A 1 207 ? 7.195 2.919 -6.117 1.00 98.44 207 VAL A O 1
ATOM 1484 N N . SER A 1 208 ? 9.387 3.384 -5.956 1.00 97.75 208 SER A N 1
ATOM 1485 C CA . SER A 1 208 ? 9.793 2.573 -7.094 1.00 97.75 208 SER A CA 1
ATOM 1486 C C . SER A 1 208 ? 11.211 2.055 -6.908 1.00 97.75 208 SER A C 1
ATOM 1488 O O . SER A 1 208 ? 12.035 2.700 -6.246 1.00 97.75 208 SER A O 1
ATOM 1490 N N . SER A 1 209 ? 11.509 0.917 -7.529 1.00 97.44 209 SER A N 1
ATOM 1491 C CA . SER A 1 209 ? 12.852 0.369 -7.582 1.00 97.44 209 SER A CA 1
ATOM 1492 C C . SER A 1 209 ? 13.788 1.126 -8.517 1.00 97.44 209 SER A C 1
ATOM 1494 O O . SER A 1 209 ? 15.002 1.080 -8.320 1.00 97.44 209 SER A O 1
ATOM 1496 N N . ASP A 1 210 ? 13.232 1.859 -9.477 1.00 95.38 210 ASP A N 1
ATOM 1497 C CA . ASP A 1 210 ? 13.981 2.647 -10.458 1.00 95.38 210 ASP A CA 1
ATOM 1498 C C . ASP A 1 210 ? 14.240 4.085 -9.992 1.00 95.38 210 ASP A C 1
ATOM 1500 O O . ASP A 1 210 ? 15.091 4.790 -10.543 1.00 95.38 210 ASP A O 1
ATOM 1504 N N . GLU A 1 211 ? 13.531 4.528 -8.954 1.00 95.69 211 GLU A N 1
ATOM 1505 C CA . GLU A 1 211 ? 13.580 5.904 -8.478 1.00 95.69 211 GLU A CA 1
ATOM 1506 C C . GLU A 1 211 ? 14.475 6.056 -7.245 1.00 95.69 211 GLU A C 1
ATOM 1508 O O . GLU A 1 211 ? 14.582 5.202 -6.366 1.00 95.69 211 GLU A O 1
ATOM 1513 N N . THR A 1 212 ? 15.117 7.219 -7.150 1.00 95.56 212 THR A N 1
ATOM 1514 C CA . THR A 1 212 ? 15.972 7.588 -6.002 1.00 95.56 212 THR A CA 1
ATOM 1515 C C . THR A 1 212 ? 15.248 8.498 -5.011 1.00 95.56 212 THR A C 1
ATOM 1517 O O . THR A 1 212 ? 15.865 9.169 -4.181 1.00 95.56 212 THR A O 1
ATOM 1520 N N . SER A 1 213 ? 13.927 8.591 -5.131 1.00 95.50 213 SER A N 1
ATOM 1521 C CA . SER A 1 213 ? 13.069 9.479 -4.353 1.00 95.50 213 SER A CA 1
ATOM 1522 C C . SER A 1 213 ? 11.687 8.862 -4.166 1.00 95.50 213 SER A C 1
ATOM 1524 O O . SER A 1 213 ? 11.234 8.090 -5.003 1.00 95.50 213 SER A O 1
ATOM 1526 N N . VAL A 1 214 ? 10.988 9.270 -3.109 1.00 96.75 214 VAL A N 1
ATOM 1527 C CA . VAL A 1 214 ? 9.539 9.065 -2.976 1.00 96.75 214 VAL A CA 1
ATOM 1528 C C . VAL A 1 214 ? 8.819 10.187 -3.723 1.00 96.75 214 VAL A C 1
ATOM 1530 O O . VAL A 1 214 ? 9.121 11.368 -3.506 1.00 96.75 214 VAL A O 1
ATOM 1533 N N . GLY A 1 215 ? 7.878 9.834 -4.596 1.00 95.69 215 GLY A N 1
ATOM 1534 C CA . GLY A 1 215 ? 7.024 10.780 -5.309 1.00 95.69 215 GLY A CA 1
ATOM 1535 C C . GLY A 1 215 ? 5.753 11.102 -4.534 1.00 95.69 215 GLY A C 1
ATOM 1536 O O . GLY A 1 215 ? 5.062 10.200 -4.085 1.00 95.69 215 GLY A O 1
ATOM 1537 N N . GLU A 1 216 ? 5.428 12.386 -4.381 1.00 95.56 216 GLU A N 1
ATOM 1538 C CA . GLU A 1 216 ? 4.165 12.854 -3.801 1.00 95.56 216 GLU A CA 1
ATOM 1539 C C . GLU A 1 216 ? 3.256 13.386 -4.918 1.00 95.56 216 GLU A C 1
ATOM 1541 O O . GLU A 1 216 ? 3.645 14.289 -5.667 1.00 95.56 216 GLU A O 1
ATOM 1546 N N . PHE A 1 217 ? 2.034 12.865 -5.004 1.00 95.56 217 PHE A N 1
ATOM 1547 C CA . PHE A 1 217 ? 1.023 13.237 -5.994 1.00 95.56 217 PHE A CA 1
ATOM 1548 C C . PHE A 1 217 ? -0.317 13.513 -5.316 1.00 95.56 217 PHE A C 1
ATOM 1550 O O . PHE A 1 217 ? -0.647 12.921 -4.294 1.00 95.56 217 PHE A O 1
ATOM 1557 N N . THR A 1 218 ? -1.143 14.386 -5.884 1.00 94.69 218 THR A N 1
ATOM 1558 C CA . THR A 1 218 ? -2.543 14.471 -5.452 1.00 94.69 218 THR A CA 1
ATOM 1559 C C . THR A 1 218 ? -3.302 13.206 -5.871 1.00 94.69 218 THR A C 1
ATOM 1561 O O . THR A 1 218 ? -2.904 12.547 -6.835 1.00 94.69 218 THR A O 1
ATOM 1564 N N . PRO A 1 219 ? -4.464 12.903 -5.261 1.00 95.00 219 PRO A N 1
ATOM 1565 C CA . PRO A 1 219 ? -5.308 11.780 -5.684 1.00 95.00 219 PRO A CA 1
ATOM 1566 C C . PRO A 1 219 ? -5.678 11.778 -7.176 1.00 95.00 219 PRO A C 1
ATOM 1568 O O . PRO A 1 219 ? -5.971 10.737 -7.754 1.00 95.00 219 PRO A O 1
ATOM 1571 N N . THR A 1 220 ? -5.669 12.953 -7.811 1.00 94.31 220 THR A N 1
ATOM 1572 C CA . THR A 1 220 ? -6.004 13.163 -9.227 1.00 94.31 220 THR A CA 1
ATOM 1573 C C . THR A 1 220 ? -4.777 13.221 -10.147 1.00 94.31 220 THR A C 1
ATOM 1575 O O . THR A 1 220 ? -4.920 13.632 -11.296 1.00 94.31 220 THR A O 1
ATOM 1578 N N . GLY A 1 221 ? -3.579 12.890 -9.655 1.00 93.12 221 GLY A N 1
ATOM 1579 C CA . GLY A 1 221 ? -2.363 12.775 -10.469 1.00 93.12 2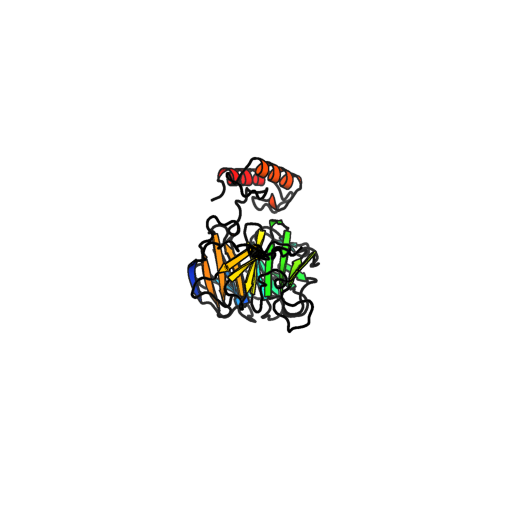21 GLY A CA 1
ATOM 1580 C C . GLY A 1 221 ? -1.557 14.053 -10.674 1.00 93.12 221 GLY A C 1
ATOM 1581 O O . GLY A 1 221 ? -0.664 14.090 -11.519 1.00 93.12 221 GLY A O 1
ATOM 1582 N N . THR A 1 222 ? -1.832 15.120 -9.921 1.00 91.56 222 THR A N 1
ATOM 1583 C CA . THR A 1 222 ? -0.980 16.315 -9.965 1.00 91.56 222 THR A CA 1
ATOM 1584 C C . THR A 1 222 ? 0.286 16.050 -9.159 1.00 91.56 222 THR A C 1
ATOM 1586 O O . THR A 1 222 ? 0.198 15.776 -7.965 1.00 91.56 222 THR A O 1
ATOM 1589 N N . PHE A 1 223 ? 1.458 16.175 -9.782 1.00 92.44 223 PHE A N 1
ATOM 1590 C CA . PHE A 1 223 ? 2.740 16.099 -9.080 1.00 92.44 223 PHE A CA 1
ATOM 1591 C C . PHE A 1 223 ? 2.864 17.202 -8.015 1.00 92.44 223 PHE A C 1
ATOM 1593 O O . PHE A 1 223 ? 2.572 18.371 -8.283 1.00 92.44 223 PHE A O 1
ATOM 1600 N N . VAL A 1 224 ? 3.315 16.830 -6.817 1.00 90.69 224 VAL A N 1
ATOM 1601 C CA . VAL A 1 224 ? 3.489 17.736 -5.673 1.00 90.69 224 VAL A CA 1
ATOM 1602 C C . VAL A 1 224 ? 4.967 17.931 -5.352 1.00 90.69 224 VAL A C 1
ATOM 1604 O O . VAL A 1 224 ? 5.428 19.072 -5.282 1.00 90.69 224 VAL A O 1
ATOM 1607 N N . ALA A 1 225 ? 5.709 16.848 -5.116 1.00 90.50 225 ALA A N 1
ATOM 1608 C CA . ALA A 1 225 ? 7.118 16.914 -4.734 1.00 90.50 225 ALA A CA 1
ATOM 1609 C C . ALA A 1 225 ? 7.841 15.573 -4.926 1.00 90.50 225 ALA A C 1
ATOM 1611 O O . ALA A 1 225 ? 7.215 14.519 -4.961 1.00 90.50 225 ALA A O 1
ATOM 1612 N N . LEU A 1 226 ? 9.174 15.631 -4.973 1.00 92.44 226 LEU A N 1
ATOM 1613 C CA . LEU A 1 226 ? 10.050 14.481 -4.752 1.00 92.44 226 LEU A CA 1
ATOM 1614 C C . LEU A 1 226 ? 10.752 14.639 -3.403 1.00 92.44 226 LEU A C 1
ATOM 1616 O O . LEU A 1 226 ? 11.169 15.747 -3.047 1.00 92.44 226 LEU A O 1
ATOM 1620 N N . ARG A 1 227 ? 10.913 13.535 -2.673 1.00 93.12 227 ARG A N 1
ATOM 1621 C CA . ARG A 1 227 ? 11.745 13.464 -1.465 1.00 93.12 227 ARG A CA 1
ATOM 1622 C C . ARG A 1 227 ? 12.849 12.447 -1.683 1.00 93.12 227 ARG A C 1
ATOM 1624 O O . ARG A 1 227 ? 12.559 11.263 -1.820 1.00 93.12 227 ARG A O 1
ATOM 1631 N N . ALA A 1 228 ? 14.090 12.920 -1.732 1.00 94.56 228 ALA A N 1
ATOM 1632 C CA . ALA A 1 228 ? 15.248 12.069 -1.968 1.00 94.56 228 ALA A CA 1
ATOM 1633 C C . ALA A 1 228 ? 15.365 10.988 -0.891 1.00 94.56 228 ALA A C 1
ATOM 1635 O O . ALA A 1 228 ? 15.193 11.264 0.300 1.00 94.56 228 ALA A O 1
ATOM 1636 N N . LEU A 1 229 ? 15.672 9.765 -1.320 1.00 96.50 229 LEU A N 1
ATOM 1637 C CA . LEU A 1 229 ? 15.970 8.676 -0.403 1.00 96.50 229 LEU A CA 1
ATOM 1638 C C . LEU A 1 229 ? 17.307 8.945 0.304 1.00 96.50 229 LEU A C 1
ATOM 1640 O O . LEU A 1 229 ? 18.246 9.463 -0.312 1.00 96.50 229 LEU A O 1
ATOM 1644 N N . PRO A 1 230 ? 17.421 8.606 1.599 1.00 96.38 230 PRO A N 1
ATOM 1645 C CA . PRO A 1 230 ? 18.684 8.731 2.304 1.00 96.38 230 PRO A CA 1
ATOM 1646 C C . PRO A 1 230 ? 19.712 7.731 1.769 1.00 96.38 230 PRO A C 1
ATOM 1648 O O . PRO A 1 230 ? 19.380 6.692 1.200 1.00 96.38 230 PRO A O 1
ATOM 1651 N N . ALA A 1 231 ? 20.992 8.022 1.998 1.00 93.75 231 ALA A N 1
ATOM 1652 C CA . ALA A 1 231 ? 22.072 7.126 1.604 1.00 93.75 231 ALA A CA 1
ATOM 1653 C C . ALA A 1 231 ? 21.880 5.719 2.197 1.00 93.75 231 ALA A C 1
ATOM 1655 O O . ALA A 1 231 ? 21.679 5.568 3.402 1.00 93.75 231 ALA A O 1
ATOM 1656 N N . GLY A 1 232 ? 21.999 4.700 1.344 1.00 93.44 232 GLY A N 1
ATOM 1657 C CA . GLY A 1 232 ? 21.818 3.301 1.733 1.00 93.44 232 GLY A CA 1
ATOM 1658 C C . GLY A 1 232 ? 20.374 2.804 1.686 1.00 93.44 232 GLY A C 1
ATOM 1659 O O . GLY A 1 232 ? 20.160 1.674 2.097 1.00 93.44 232 GLY A O 1
ATOM 1660 N N . VAL A 1 233 ? 19.428 3.616 1.196 1.00 97.94 233 VAL A N 1
ATOM 1661 C CA . VAL A 1 233 ? 18.054 3.201 0.884 1.00 97.94 233 VAL A CA 1
ATOM 1662 C C . VAL A 1 233 ? 17.807 3.371 -0.613 1.00 97.94 233 VAL A C 1
ATOM 1664 O O . VAL A 1 233 ? 18.042 4.449 -1.162 1.00 97.94 233 VAL A O 1
ATOM 1667 N N . SER A 1 234 ? 17.372 2.312 -1.290 1.00 97.75 234 SER A N 1
ATOM 1668 C CA . SER A 1 234 ? 17.139 2.300 -2.743 1.00 97.75 234 SER A CA 1
ATOM 1669 C C . SER A 1 234 ? 16.223 1.149 -3.156 1.00 97.75 234 SER A C 1
ATOM 1671 O O . SER A 1 234 ? 15.862 0.333 -2.320 1.00 97.75 234 SER A O 1
ATOM 1673 N N . SER A 1 235 ? 15.912 1.018 -4.449 1.00 97.69 235 SER A N 1
ATOM 1674 C CA . SER A 1 235 ? 15.260 -0.187 -4.987 1.00 97.69 235 SER A CA 1
ATOM 1675 C C . SER A 1 235 ? 13.952 -0.546 -4.252 1.00 97.69 235 SER A C 1
ATOM 1677 O O . SER A 1 235 ? 13.747 -1.704 -3.885 1.00 97.69 235 SER A O 1
ATOM 1679 N N . LEU A 1 236 ? 13.120 0.460 -3.952 1.00 98.62 236 LEU A N 1
ATOM 1680 C CA . LEU A 1 236 ? 11.949 0.302 -3.089 1.00 98.62 236 LEU A CA 1
ATOM 1681 C C . LEU A 1 236 ? 10.814 -0.453 -3.786 1.00 98.62 236 LEU A C 1
ATOM 1683 O O . LEU A 1 236 ? 10.533 -0.212 -4.952 1.00 98.62 236 LEU A O 1
ATOM 1687 N N . CYS A 1 237 ? 10.131 -1.316 -3.042 1.00 98.31 237 CYS A N 1
ATOM 1688 C CA . CYS A 1 237 ? 8.988 -2.105 -3.512 1.00 98.31 237 CYS A CA 1
ATOM 1689 C C . CYS A 1 237 ? 7.841 -2.172 -2.494 1.00 98.31 237 CYS A C 1
ATOM 1691 O O . CYS A 1 237 ? 6.997 -3.046 -2.573 1.00 98.31 237 CYS A O 1
ATOM 1693 N N . GLY A 1 238 ? 7.843 -1.307 -1.485 1.00 98.56 238 GLY A N 1
ATOM 1694 C CA . GLY A 1 238 ? 6.768 -1.247 -0.501 1.00 98.56 238 GLY A CA 1
ATOM 1695 C C . GLY A 1 238 ? 6.922 -0.028 0.389 1.00 98.56 238 GLY A C 1
ATOM 1696 O O . GLY A 1 238 ? 8.055 0.362 0.710 1.00 98.56 238 GLY A O 1
ATOM 1697 N N . ILE A 1 239 ? 5.805 0.574 0.783 1.00 98.75 239 ILE A N 1
ATOM 1698 C CA . ILE A 1 239 ? 5.746 1.734 1.662 1.00 98.75 239 ILE A CA 1
ATOM 1699 C C . ILE A 1 239 ? 4.513 1.673 2.574 1.00 98.75 239 ILE A C 1
ATOM 1701 O O . ILE A 1 239 ? 3.396 1.497 2.130 1.00 98.75 239 ILE A O 1
ATOM 1705 N N . GLY A 1 240 ? 4.713 1.923 3.866 1.00 98.06 240 GLY A N 1
ATOM 1706 C CA . GLY A 1 240 ? 3.644 2.129 4.840 1.00 98.06 240 GLY A CA 1
ATOM 1707 C C . GLY A 1 240 ? 3.864 3.413 5.632 1.00 98.06 240 GLY A C 1
ATOM 1708 O O . GLY A 1 240 ? 5.003 3.807 5.905 1.00 98.06 240 GLY A O 1
ATOM 1709 N N . VAL A 1 241 ? 2.785 4.082 6.038 1.00 95.62 241 VAL A N 1
ATOM 1710 C CA . VAL A 1 241 ? 2.872 5.365 6.759 1.00 95.62 241 VAL A CA 1
ATOM 1711 C C . VAL A 1 241 ? 2.538 5.209 8.246 1.00 95.62 241 VAL A C 1
ATOM 1713 O O . VAL A 1 241 ? 1.403 4.925 8.622 1.00 95.62 241 VAL A O 1
ATOM 1716 N N . ASP A 1 242 ? 3.497 5.532 9.120 1.00 92.75 242 ASP A N 1
ATOM 1717 C CA . ASP A 1 242 ? 3.243 5.789 10.541 1.00 92.75 242 ASP A CA 1
ATOM 1718 C C . ASP A 1 242 ? 3.003 7.288 10.769 1.00 92.75 242 ASP A C 1
ATOM 1720 O O . ASP A 1 242 ? 3.920 8.093 10.966 1.00 92.75 242 ASP A O 1
ATOM 1724 N N . ARG A 1 243 ? 1.725 7.672 10.767 1.00 83.38 243 ARG A N 1
ATOM 1725 C CA . ARG A 1 243 ? 1.312 9.064 11.002 1.00 83.38 243 ARG A CA 1
ATOM 1726 C C . ARG A 1 243 ? 1.552 9.528 12.433 1.00 83.38 243 ARG A C 1
ATOM 1728 O O . ARG A 1 243 ? 1.703 10.721 12.663 1.00 83.38 243 ARG A O 1
ATOM 1735 N N . ALA A 1 244 ? 1.557 8.616 13.404 1.00 79.06 244 ALA A N 1
ATOM 1736 C CA . ALA A 1 244 ? 1.750 8.985 14.802 1.00 79.06 244 ALA A CA 1
ATOM 1737 C C . ALA A 1 244 ? 3.215 9.346 15.078 1.00 79.06 244 ALA A C 1
ATOM 1739 O O . ALA A 1 244 ? 3.486 10.249 15.869 1.00 79.06 244 ALA A O 1
ATOM 1740 N N . ALA A 1 245 ? 4.145 8.657 14.416 1.00 83.12 245 ALA A N 1
ATOM 1741 C CA . ALA A 1 245 ? 5.574 8.920 14.534 1.00 83.12 245 ALA A CA 1
ATOM 1742 C C . ALA A 1 245 ? 6.111 9.930 13.504 1.00 83.12 245 ALA A C 1
ATOM 1744 O O . ALA A 1 245 ? 7.250 10.379 13.638 1.00 83.12 245 ALA A O 1
ATOM 1745 N N . CYS A 1 246 ? 5.319 10.306 12.493 1.00 87.56 246 CYS A N 1
ATOM 1746 C CA . CYS A 1 246 ? 5.813 10.981 11.289 1.00 87.56 246 CYS A CA 1
ATOM 1747 C C . CYS A 1 246 ? 6.959 10.202 10.636 1.00 87.56 246 CYS A C 1
ATOM 1749 O O . CYS A 1 246 ? 8.014 10.761 10.320 1.00 87.56 246 CYS A O 1
ATOM 1751 N N . GLU A 1 247 ? 6.749 8.902 10.455 1.00 94.19 247 GLU A N 1
ATOM 1752 C CA . GLU A 1 247 ? 7.724 8.001 9.860 1.00 94.19 247 GLU A CA 1
ATOM 1753 C C . GLU A 1 247 ? 7.106 7.251 8.679 1.00 94.19 247 GLU A C 1
ATOM 1755 O O . GLU A 1 247 ? 5.914 6.941 8.659 1.00 94.19 247 GLU A O 1
ATOM 1760 N N . TRP A 1 248 ? 7.930 6.948 7.683 1.00 97.31 248 TRP A N 1
ATOM 1761 C CA . TRP A 1 248 ? 7.586 6.024 6.609 1.00 97.31 248 TRP A CA 1
ATOM 1762 C C . TRP A 1 248 ? 8.365 4.737 6.794 1.00 97.31 248 TRP A C 1
ATOM 1764 O O . TRP A 1 248 ? 9.573 4.755 7.020 1.00 97.31 248 TRP A O 1
ATOM 1774 N N . TRP A 1 249 ? 7.680 3.617 6.684 1.00 98.56 249 TRP A N 1
ATOM 1775 C CA . TRP A 1 249 ? 8.288 2.305 6.604 1.00 98.56 249 TRP A CA 1
ATOM 1776 C C . TRP A 1 249 ? 8.416 1.957 5.137 1.00 98.56 249 TRP A C 1
ATOM 1778 O O . TRP A 1 249 ? 7.435 2.041 4.417 1.00 98.56 249 TRP A O 1
ATOM 1788 N N . VAL A 1 250 ? 9.607 1.600 4.683 1.00 98.75 250 VAL A N 1
ATOM 1789 C CA . VAL A 1 250 ? 9.830 1.182 3.299 1.00 98.75 250 VAL A CA 1
ATOM 1790 C C . VAL A 1 250 ? 10.563 -0.145 3.271 1.00 98.75 250 VAL A C 1
ATOM 1792 O O . VAL A 1 250 ? 11.315 -0.453 4.200 1.00 98.75 250 VAL A O 1
ATOM 1795 N N . ILE A 1 251 ? 10.361 -0.923 2.215 1.00 98.75 251 ILE A N 1
ATOM 1796 C CA . ILE A 1 251 ? 11.113 -2.152 1.963 1.00 98.75 251 ILE A CA 1
ATOM 1797 C C . ILE A 1 251 ? 11.771 -2.093 0.588 1.00 98.75 251 ILE A C 1
ATOM 1799 O O . ILE A 1 251 ? 11.181 -1.611 -0.377 1.00 98.75 251 ILE A O 1
ATOM 1803 N N . GLU A 1 252 ? 13.011 -2.561 0.511 1.00 98.69 252 GLU A N 1
ATOM 1804 C CA . GLU A 1 252 ? 13.709 -2.777 -0.755 1.00 98.69 252 GLU A CA 1
ATOM 1805 C C . GLU A 1 252 ? 13.395 -4.168 -1.314 1.00 98.69 252 GLU A C 1
ATOM 1807 O O . GLU A 1 252 ? 13.133 -5.103 -0.554 1.00 98.69 252 GLU A O 1
ATOM 1812 N N . THR A 1 253 ? 13.555 -4.364 -2.623 1.00 98.25 253 THR A N 1
ATOM 1813 C CA . THR A 1 253 ? 13.351 -5.671 -3.288 1.00 98.25 253 THR A CA 1
ATOM 1814 C C . THR A 1 253 ? 14.192 -6.804 -2.691 1.00 98.25 253 THR A C 1
ATOM 1816 O O . THR A 1 253 ? 13.802 -7.970 -2.717 1.00 98.25 253 THR A O 1
ATOM 1819 N N . ASN A 1 254 ? 15.335 -6.485 -2.073 1.00 98.00 254 ASN A N 1
ATOM 1820 C CA . ASN A 1 254 ? 16.186 -7.450 -1.369 1.00 98.00 254 ASN A CA 1
ATOM 1821 C C . ASN A 1 254 ? 15.667 -7.849 0.036 1.00 98.00 254 ASN A C 1
ATOM 1823 O O . ASN A 1 254 ? 16.216 -8.766 0.655 1.00 98.00 254 ASN A O 1
ATOM 1827 N N . GLY A 1 255 ? 14.613 -7.195 0.533 1.00 98.06 255 GLY A N 1
ATOM 1828 C CA . GLY A 1 255 ? 13.994 -7.433 1.834 1.00 98.06 255 GLY A CA 1
ATOM 1829 C C . GLY A 1 255 ? 14.505 -6.563 2.983 1.00 98.06 255 GLY A C 1
ATOM 1830 O O . GLY A 1 255 ? 14.128 -6.813 4.133 1.00 98.06 255 GLY A O 1
ATOM 1831 N N . GLN A 1 256 ? 15.380 -5.588 2.735 1.00 98.50 256 GLN A N 1
ATOM 1832 C CA . GLN A 1 256 ? 15.773 -4.617 3.753 1.00 98.50 256 GLN A CA 1
ATOM 1833 C C . GLN A 1 256 ? 14.606 -3.673 4.036 1.00 98.50 256 GLN A C 1
ATOM 1835 O O . GLN A 1 256 ? 14.131 -2.981 3.144 1.00 98.50 256 GLN A O 1
ATOM 1840 N N . VAL A 1 257 ? 14.169 -3.631 5.291 1.00 98.69 257 VAL A N 1
ATOM 1841 C CA . VAL A 1 257 ? 13.177 -2.672 5.773 1.00 98.69 257 VAL A CA 1
ATOM 1842 C C . VAL A 1 257 ? 13.907 -1.492 6.393 1.00 98.69 257 VAL A C 1
ATOM 1844 O O . VAL A 1 257 ? 14.799 -1.679 7.227 1.00 98.69 257 VAL A O 1
ATOM 1847 N N . ALA A 1 258 ? 13.502 -0.281 6.027 1.00 98.50 258 ALA A N 1
ATOM 1848 C CA . ALA A 1 258 ? 13.976 0.955 6.621 1.00 98.50 258 ALA A CA 1
ATOM 1849 C C . ALA A 1 258 ? 12.809 1.769 7.178 1.00 98.50 258 ALA A C 1
ATOM 1851 O O . ALA A 1 258 ? 11.768 1.914 6.544 1.00 98.50 258 ALA A O 1
ATOM 1852 N N . ARG A 1 259 ? 13.015 2.339 8.362 1.00 97.75 259 ARG A N 1
ATOM 1853 C CA . ARG A 1 259 ? 12.137 3.353 8.934 1.00 97.75 259 ARG A CA 1
ATOM 1854 C C . ARG A 1 259 ? 12.739 4.721 8.676 1.00 97.75 259 ARG A C 1
ATOM 1856 O O . ARG A 1 259 ? 13.862 4.990 9.107 1.00 97.75 259 ARG A O 1
ATOM 1863 N N . LEU A 1 260 ? 12.010 5.559 7.958 1.00 97.44 260 LEU A N 1
ATOM 1864 C CA . LEU A 1 260 ? 12.437 6.868 7.493 1.00 97.44 260 LEU A CA 1
ATOM 1865 C C . LEU A 1 260 ? 11.727 7.957 8.293 1.00 97.44 260 LEU A C 1
ATOM 1867 O O . LEU A 1 260 ? 10.504 7.993 8.342 1.00 97.44 260 LEU A O 1
ATOM 1871 N N . GLY A 1 261 ? 12.497 8.849 8.905 1.00 93.94 261 GLY A N 1
ATOM 1872 C CA . GLY A 1 261 ? 12.013 10.034 9.606 1.00 93.94 261 GLY A CA 1
ATOM 1873 C C . GLY A 1 261 ? 12.345 11.312 8.838 1.00 93.94 261 GLY A C 1
ATOM 1874 O O . GLY A 1 261 ? 12.698 11.282 7.659 1.00 93.94 261 GLY A O 1
ATOM 1875 N N . GLY A 1 262 ? 12.293 12.453 9.529 1.00 87.56 262 GLY A N 1
ATOM 1876 C CA . GLY A 1 262 ? 12.509 13.774 8.917 1.00 87.56 262 GLY A CA 1
ATOM 1877 C C . GLY A 1 262 ? 11.233 14.414 8.359 1.00 87.56 262 GLY A C 1
ATOM 1878 O O . GLY A 1 262 ? 11.307 15.393 7.625 1.00 87.56 262 GLY A O 1
ATOM 1879 N N . LEU A 1 263 ? 10.063 13.876 8.718 1.00 86.44 263 LEU A N 1
ATOM 1880 C CA . LEU A 1 263 ? 8.755 14.333 8.233 1.00 86.44 263 LEU A CA 1
ATOM 1881 C C . LEU A 1 263 ? 7.982 15.170 9.263 1.00 86.44 263 LEU A C 1
ATOM 1883 O O . LEU A 1 263 ? 6.869 15.615 8.989 1.00 86.44 263 LEU A O 1
ATOM 1887 N N . SER A 1 264 ? 8.536 15.386 10.458 1.00 77.62 264 SER A N 1
ATOM 1888 C CA . SER A 1 264 ? 7.896 16.207 11.488 1.00 77.62 264 SER A CA 1
ATOM 1889 C C . SER A 1 264 ? 7.687 17.639 10.983 1.00 77.62 264 SER A C 1
ATOM 1891 O O . SER A 1 264 ? 8.629 18.293 10.539 1.00 77.62 264 SER A O 1
ATOM 1893 N N . GLY A 1 265 ? 6.447 18.130 11.057 1.00 65.50 265 GLY A N 1
ATOM 1894 C CA . GLY A 1 265 ? 6.061 19.442 10.526 1.00 65.50 265 GLY A CA 1
ATOM 1895 C C . GLY A 1 265 ? 5.791 19.476 9.016 1.00 65.50 265 GLY A C 1
ATOM 1896 O O . GLY A 1 265 ? 5.381 20.515 8.500 1.00 65.50 265 GLY A O 1
ATOM 1897 N N . GLU A 1 266 ? 5.960 18.359 8.304 1.00 78.06 266 GLU A N 1
ATOM 1898 C CA . GLU A 1 266 ? 5.557 18.235 6.905 1.00 78.06 266 GLU A CA 1
ATOM 1899 C C . GLU A 1 266 ? 4.090 17.807 6.796 1.00 78.06 266 GLU A C 1
ATOM 1901 O O . GLU A 1 266 ? 3.615 16.937 7.524 1.00 78.06 266 GLU A O 1
ATOM 1906 N N . ALA A 1 267 ? 3.373 18.358 5.811 1.00 74.00 267 ALA A N 1
ATOM 1907 C CA . ALA A 1 267 ? 1.973 18.007 5.564 1.00 74.00 267 ALA A CA 1
ATOM 1908 C C . ALA A 1 267 ? 1.762 16.492 5.340 1.00 74.00 267 ALA A C 1
ATOM 1910 O O . ALA A 1 267 ? 0.730 15.954 5.731 1.00 74.00 267 ALA A O 1
ATOM 1911 N N . VAL A 1 268 ? 2.747 15.790 4.768 1.00 75.69 268 VAL A N 1
ATOM 1912 C CA . VAL A 1 268 ? 2.665 14.350 4.456 1.00 75.69 268 VAL A CA 1
ATOM 1913 C C . VAL A 1 268 ? 2.639 13.420 5.671 1.00 75.69 268 VAL A C 1
ATOM 1915 O O . VAL A 1 268 ? 2.183 12.288 5.541 1.00 75.69 268 VAL A O 1
ATOM 1918 N N . CYS A 1 269 ? 3.053 13.876 6.856 1.00 77.31 269 CYS A N 1
ATOM 1919 C CA . CYS A 1 269 ? 2.835 13.114 8.092 1.00 77.31 269 CYS A CA 1
ATOM 1920 C C . CYS A 1 269 ? 1.332 13.003 8.439 1.00 77.31 269 CYS A C 1
ATOM 1922 O O . CYS A 1 269 ? 0.913 12.164 9.229 1.00 77.31 269 CYS A O 1
ATOM 1924 N N . GLY A 1 270 ? 0.484 13.808 7.796 1.00 64.06 270 GLY A N 1
ATOM 1925 C CA . GLY A 1 270 ? -0.877 14.030 8.248 1.00 64.06 270 GLY A CA 1
ATOM 1926 C C . GLY A 1 270 ? -0.876 15.010 9.380 1.00 64.06 270 GLY A C 1
ATOM 1927 O O . GLY A 1 270 ? -0.396 14.743 10.468 1.00 64.06 270 GLY A O 1
ATOM 1928 N N . SER A 1 271 ? -1.382 16.212 9.135 1.00 59.84 271 SER A N 1
ATOM 1929 C CA . SER A 1 271 ? -2.824 16.442 9.257 1.00 59.84 271 SER A CA 1
ATOM 1930 C C . SER A 1 271 ? -3.321 15.774 10.536 1.00 59.84 271 SER A C 1
ATOM 1932 O O . SER A 1 271 ? -3.900 14.691 10.566 1.00 59.84 271 SER A O 1
ATOM 1934 N N . CYS A 1 272 ? -3.027 16.457 11.631 1.00 70.00 272 CYS A N 1
ATOM 1935 C CA . CYS A 1 272 ? -4.029 16.824 12.605 1.00 70.00 272 CYS A CA 1
ATOM 1936 C C . CYS A 1 272 ? -5.424 16.366 12.192 1.00 70.00 272 CYS A C 1
ATOM 1938 O O . CYS A 1 272 ? -6.096 17.056 11.436 1.00 70.00 272 CYS A O 1
ATOM 1940 N N . TYR A 1 273 ? -5.853 15.208 12.686 1.00 80.38 273 TYR A N 1
ATOM 1941 C CA . TYR A 1 273 ? -7.211 14.712 12.485 1.00 80.38 273 TYR A CA 1
ATOM 1942 C C . TYR A 1 273 ? -8.293 15.817 12.589 1.00 80.38 273 TYR A C 1
ATOM 1944 O O . TYR A 1 273 ? -9.204 15.821 11.762 1.00 80.38 273 TYR A O 1
ATOM 1952 N N . PRO A 1 274 ? -8.188 16.790 13.523 1.00 86.81 274 PRO A N 1
ATOM 1953 C CA . PRO A 1 274 ? -9.130 17.899 13.605 1.00 86.81 274 PRO A CA 1
ATOM 1954 C C . PRO A 1 274 ? -9.104 18.905 12.453 1.00 86.81 274 PRO A C 1
ATOM 1956 O O . PRO A 1 274 ? -10.060 19.662 12.358 1.00 86.81 274 PRO A O 1
ATOM 1959 N N . ASN A 1 275 ? -8.061 18.947 11.618 1.00 85.38 275 ASN A N 1
ATOM 1960 C CA . ASN A 1 275 ? -7.943 19.835 10.459 1.00 85.38 275 ASN A CA 1
ATOM 1961 C C . ASN A 1 275 ? -8.833 19.333 9.308 1.00 85.38 275 ASN A C 1
ATOM 1963 O O . ASN A 1 275 ? -8.364 18.868 8.268 1.00 85.38 275 ASN A O 1
ATOM 1967 N N . CYS A 1 276 ? -10.139 19.327 9.554 1.00 85.31 276 CYS A N 1
ATOM 1968 C CA . CYS A 1 276 ? -11.149 18.842 8.627 1.00 85.31 276 CYS A CA 1
ATOM 1969 C C . CYS A 1 276 ? -11.178 19.660 7.335 1.00 85.31 276 CYS A C 1
ATOM 1971 O O . CYS A 1 276 ? -11.472 19.111 6.271 1.00 85.31 276 CYS A O 1
ATOM 1973 N N . ASP A 1 277 ? -10.931 20.972 7.424 1.00 82.25 277 ASP A N 1
ATOM 1974 C CA . ASP A 1 277 ? -11.037 21.871 6.276 1.00 82.25 277 ASP A CA 1
ATOM 1975 C C . ASP A 1 277 ? -9.765 21.907 5.412 1.00 82.25 277 ASP A C 1
ATOM 1977 O O . ASP A 1 277 ? -9.768 22.516 4.338 1.00 82.25 277 ASP A O 1
ATOM 1981 N N . GLY A 1 278 ? -8.709 21.209 5.847 1.00 73.50 278 GLY A N 1
ATOM 1982 C CA . GLY A 1 278 ? -7.435 21.103 5.144 1.00 73.50 278 GLY A CA 1
ATOM 1983 C C . GLY A 1 278 ? -6.647 22.411 5.131 1.00 73.50 278 GLY A C 1
ATOM 1984 O O . GLY A 1 278 ? -5.797 22.604 4.258 1.00 73.50 278 GLY A O 1
ATOM 1985 N N . SER A 1 279 ? -6.934 23.335 6.050 1.00 73.56 279 SER A N 1
ATOM 1986 C CA . SER A 1 279 ? -6.236 24.609 6.144 1.00 73.56 279 SER A CA 1
ATOM 1987 C C . SER A 1 279 ? -4.732 24.409 6.351 1.00 73.56 279 SER A C 1
ATOM 1989 O O . SER A 1 279 ? -4.269 23.448 6.960 1.00 73.56 279 SER A O 1
ATOM 1991 N N . THR A 1 280 ? -3.935 25.326 5.799 1.00 71.94 280 THR A N 1
ATOM 1992 C CA . THR A 1 280 ? -2.461 25.304 5.883 1.00 71.94 280 THR A CA 1
ATOM 1993 C C . THR A 1 280 ? -1.904 26.557 6.563 1.00 71.94 280 THR A C 1
ATOM 1995 O O . THR A 1 280 ? -0.704 26.824 6.507 1.00 71.94 280 THR A O 1
ATOM 1998 N N . GLY A 1 281 ? -2.787 27.387 7.126 1.00 67.06 281 GLY A N 1
ATOM 1999 C CA . GLY A 1 281 ? -2.432 28.634 7.796 1.00 67.06 281 GLY A CA 1
ATOM 2000 C C . GLY A 1 281 ? -1.942 28.416 9.227 1.00 67.06 281 GLY A C 1
ATOM 2001 O O . GLY A 1 281 ? -1.979 27.311 9.758 1.00 67.06 281 GLY A O 1
ATOM 2002 N N . THR A 1 282 ? -1.496 29.494 9.874 1.00 64.44 282 THR A N 1
ATOM 2003 C CA . THR A 1 282 ? -1.238 29.522 11.319 1.00 64.44 282 THR A CA 1
ATOM 2004 C C . THR A 1 282 ? -2.247 30.452 12.002 1.00 64.44 282 THR A C 1
ATOM 2006 O O . THR A 1 282 ? -2.305 31.636 11.658 1.00 64.44 282 THR A O 1
ATOM 2009 N N . PRO A 1 283 ? -3.047 29.959 12.969 1.00 74.69 283 PRO A N 1
ATOM 2010 C CA . PRO A 1 283 ? -3.093 28.588 13.501 1.00 74.69 283 PRO A CA 1
ATOM 2011 C C . PRO A 1 283 ? -3.653 27.556 12.505 1.00 74.69 283 PRO A C 1
ATOM 2013 O O . PRO A 1 283 ? -4.512 27.888 11.696 1.00 74.69 283 PRO A O 1
ATOM 2016 N N . LEU A 1 284 ? -3.159 26.313 12.610 1.00 76.38 284 LEU A N 1
ATOM 2017 C CA . LEU A 1 284 ? -3.532 25.190 11.734 1.00 76.38 284 LEU A CA 1
ATOM 2018 C C . LEU A 1 284 ? -4.957 24.677 11.984 1.00 76.38 284 LEU A C 1
ATOM 2020 O O . LEU A 1 284 ? -5.532 24.059 11.106 1.00 76.38 284 LEU A O 1
ATOM 2024 N N . LEU A 1 285 ? -5.512 24.923 13.177 1.00 86.19 285 LEU A N 1
ATOM 2025 C CA . LEU A 1 285 ? -6.915 24.661 13.492 1.00 86.19 285 LEU A CA 1
ATOM 2026 C C . LEU A 1 285 ? -7.662 25.970 13.683 1.00 86.19 285 LEU A C 1
ATOM 2028 O O . LEU A 1 285 ? -7.250 26.836 14.461 1.00 86.19 285 LEU A O 1
ATOM 2032 N N . THR A 1 286 ? -8.797 26.087 13.013 1.00 88.88 286 THR A N 1
ATOM 2033 C CA . THR A 1 286 ? -9.678 27.248 13.051 1.00 88.88 286 THR A CA 1
ATOM 2034 C C . THR A 1 286 ? -11.115 26.833 13.366 1.00 88.88 286 THR A C 1
ATOM 2036 O O . THR A 1 286 ? -11.450 25.661 13.503 1.00 88.88 286 THR A O 1
ATOM 2039 N N . ALA A 1 287 ? -12.024 27.802 13.484 1.00 94.12 287 ALA A N 1
ATOM 2040 C CA . ALA A 1 287 ? -13.446 27.487 13.625 1.00 94.12 287 ALA A CA 1
ATOM 2041 C C . ALA A 1 287 ? -14.028 26.773 12.385 1.00 94.12 287 ALA A C 1
ATOM 2043 O O . ALA A 1 287 ? -15.051 26.094 12.494 1.00 94.12 287 ALA A O 1
ATOM 2044 N N . ASN A 1 288 ? -13.388 26.908 11.218 1.00 91.81 288 ASN A N 1
ATOM 2045 C CA . ASN A 1 288 ? -13.853 26.292 9.976 1.00 91.81 288 ASN A CA 1
ATOM 2046 C C . ASN A 1 288 ? -13.666 24.772 9.981 1.00 91.81 288 ASN A C 1
ATOM 2048 O O . ASN A 1 288 ? -14.511 24.062 9.448 1.00 91.81 288 ASN A O 1
ATOM 2052 N N . ASP A 1 289 ? -12.646 24.269 10.666 1.00 91.50 289 ASP A N 1
ATOM 2053 C CA . ASP A 1 289 ? -12.441 22.845 10.921 1.00 91.50 289 ASP A CA 1
ATOM 2054 C C . ASP A 1 289 ? -13.566 22.227 11.743 1.00 91.50 289 ASP A C 1
ATOM 2056 O O . ASP A 1 289 ? -14.117 21.182 11.395 1.00 91.50 289 ASP A O 1
ATOM 2060 N N . PHE A 1 290 ? -13.970 22.922 12.810 1.00 93.38 290 PHE A N 1
ATOM 2061 C CA . PHE A 1 290 ? -15.112 22.516 13.618 1.00 93.38 290 PHE A CA 1
ATOM 2062 C C . PHE A 1 290 ? -16.387 22.504 12.766 1.00 93.38 290 PHE A C 1
ATOM 2064 O O . PHE A 1 290 ? -17.131 21.527 12.762 1.00 93.38 290 PHE A O 1
ATOM 2071 N N . GLN A 1 291 ? -16.615 23.559 11.978 1.00 96.31 291 GLN A N 1
ATOM 2072 C CA . GLN A 1 291 ? -17.760 23.640 11.071 1.00 96.31 291 GLN A CA 1
ATOM 2073 C C . GLN A 1 291 ? -17.736 22.546 9.990 1.00 96.31 291 GLN A C 1
ATOM 2075 O O . GLN A 1 291 ? -18.784 21.990 9.649 1.00 96.31 291 GLN A O 1
ATOM 2080 N N . CYS A 1 292 ? -16.559 22.216 9.462 1.00 94.31 292 CYS A N 1
ATOM 2081 C CA . CYS A 1 292 ? -16.363 21.122 8.524 1.00 94.31 292 CYS A CA 1
ATOM 2082 C C . CYS A 1 292 ? -16.729 19.782 9.170 1.00 94.31 292 CYS A C 1
ATOM 2084 O O . CYS A 1 292 ? -17.517 19.030 8.590 1.00 94.31 292 CYS A O 1
ATOM 2086 N N . PHE A 1 293 ? -16.262 19.518 10.395 1.00 95.12 293 PHE A N 1
ATOM 2087 C CA . PHE A 1 293 ? -16.613 18.307 11.132 1.00 95.12 293 PHE A CA 1
ATOM 2088 C C . PHE A 1 293 ? -18.122 18.203 11.361 1.00 95.12 293 PHE A C 1
ATOM 2090 O O . PHE A 1 293 ? -18.698 17.157 11.075 1.00 95.12 293 PHE A O 1
ATOM 2097 N N . LEU A 1 294 ? -18.790 19.290 11.772 1.00 97.00 294 LEU A N 1
ATOM 2098 C CA . LEU A 1 294 ? -20.251 19.317 11.930 1.00 97.00 294 LEU A CA 1
ATOM 2099 C C . LEU A 1 294 ? -20.976 18.903 10.643 1.00 97.00 294 LEU A C 1
ATOM 2101 O O . LEU A 1 294 ? -21.916 18.110 10.687 1.00 97.00 294 LEU A O 1
ATOM 2105 N N . ASN A 1 295 ? -20.523 19.415 9.497 1.00 95.31 295 ASN A N 1
ATOM 2106 C CA . ASN A 1 295 ? -21.111 19.093 8.199 1.00 95.31 295 ASN A CA 1
ATOM 2107 C C . ASN A 1 295 ? -20.883 17.619 7.828 1.00 95.31 295 ASN A C 1
ATOM 2109 O O . ASN A 1 295 ? -21.803 16.960 7.347 1.00 95.31 295 ASN A O 1
ATOM 2113 N N . LYS A 1 296 ? -19.679 17.085 8.075 1.00 89.38 296 LYS A N 1
ATOM 2114 C CA . LYS A 1 296 ? -19.346 15.670 7.839 1.00 89.38 296 LYS A CA 1
ATOM 2115 C C . LYS A 1 296 ? -20.139 14.740 8.758 1.00 89.38 296 LYS A C 1
ATOM 2117 O O . LYS A 1 296 ? -20.676 13.742 8.286 1.00 89.38 296 LYS A O 1
ATOM 2122 N N . PHE A 1 297 ? -20.265 15.101 10.033 1.00 94.25 297 PHE A N 1
ATOM 2123 C CA . PHE A 1 297 ? -21.025 14.354 11.028 1.00 94.25 297 PHE A CA 1
ATOM 2124 C C . PHE A 1 297 ? -22.517 14.315 10.677 1.00 94.25 297 PHE A C 1
ATOM 2126 O O . PHE A 1 297 ? -23.119 13.246 10.636 1.00 94.25 297 PHE A O 1
ATOM 2133 N N . ALA A 1 298 ? -23.108 15.463 10.330 1.00 93.38 298 ALA A N 1
ATOM 2134 C CA . ALA A 1 298 ? -24.506 15.543 9.902 1.00 93.38 298 ALA A CA 1
ATOM 2135 C C . ALA A 1 298 ? -24.784 14.756 8.608 1.00 93.38 298 ALA A C 1
ATOM 2137 O O . ALA A 1 298 ? -25.887 14.245 8.422 1.00 93.38 298 ALA A O 1
ATOM 2138 N N . ALA A 1 299 ? -23.787 14.644 7.726 1.00 89.44 299 ALA A N 1
ATOM 2139 C CA . ALA A 1 299 ? -23.870 13.881 6.485 1.00 89.44 299 ALA A CA 1
ATOM 2140 C C . ALA A 1 299 ? -23.624 12.370 6.657 1.00 89.44 299 ALA A C 1
ATOM 2142 O O . ALA A 1 299 ? -23.691 11.642 5.668 1.00 89.44 299 ALA A O 1
ATOM 2143 N N . GLY A 1 300 ? -23.318 11.882 7.866 1.00 87.12 300 GLY A N 1
ATOM 2144 C CA . GLY A 1 300 ? -23.001 10.466 8.075 1.00 87.12 300 GLY A CA 1
ATOM 2145 C C . GLY A 1 300 ? -21.657 10.038 7.474 1.00 87.12 300 GLY A C 1
ATOM 2146 O O . GLY A 1 300 ? -21.474 8.862 7.172 1.00 87.12 300 GLY A O 1
ATOM 2147 N N . ALA A 1 301 ? -20.732 10.975 7.239 1.00 82.50 301 ALA A N 1
ATOM 2148 C CA . ALA A 1 301 ? -19.470 10.681 6.570 1.00 82.50 301 ALA A CA 1
ATOM 2149 C C . ALA A 1 301 ? -18.527 9.864 7.467 1.00 82.50 301 ALA A C 1
ATOM 2151 O O . ALA A 1 301 ? -18.349 10.180 8.642 1.00 82.50 301 ALA A O 1
ATOM 2152 N N . THR A 1 302 ? -17.840 8.881 6.881 1.00 82.31 302 THR A N 1
ATOM 2153 C CA . THR A 1 302 ? -16.868 8.010 7.571 1.00 82.31 302 THR A CA 1
ATOM 2154 C C . THR A 1 302 ? -15.724 8.781 8.228 1.00 82.31 302 THR A C 1
ATOM 2156 O O . THR A 1 302 ? -15.249 8.380 9.284 1.00 82.31 302 THR A O 1
ATOM 2159 N N . TYR A 1 303 ? -15.324 9.925 7.660 1.00 82.12 303 TYR A N 1
ATOM 2160 C CA . TYR A 1 303 ? -14.358 10.842 8.278 1.00 82.12 303 TYR A CA 1
ATOM 2161 C C . TYR A 1 303 ? -14.751 11.236 9.711 1.00 82.12 303 TYR A C 1
ATOM 2163 O O . TYR A 1 303 ? -13.886 11.328 10.573 1.00 82.12 303 TYR A O 1
ATOM 2171 N N . ALA A 1 304 ? -16.047 11.447 9.967 1.00 90.00 304 ALA A N 1
ATOM 2172 C CA . ALA A 1 304 ? -16.533 11.889 11.268 1.00 90.00 304 ALA A CA 1
ATOM 2173 C C . ALA A 1 304 ? -16.585 10.762 12.313 1.00 90.00 304 ALA A C 1
ATOM 2175 O O . ALA A 1 304 ? -16.843 11.062 13.474 1.00 90.00 304 ALA A O 1
ATOM 2176 N N . ASN A 1 305 ? -16.333 9.505 11.917 1.00 88.88 305 ASN A N 1
ATOM 2177 C CA . ASN A 1 305 ? -16.199 8.367 12.823 1.00 88.88 305 ASN A CA 1
ATOM 2178 C C . ASN A 1 305 ? -14.813 8.412 13.485 1.00 88.88 305 ASN A C 1
ATOM 2180 O O . ASN A 1 305 ? -13.865 7.740 13.068 1.00 88.88 305 ASN A O 1
ATOM 2184 N N . CYS A 1 306 ? -14.678 9.317 14.446 1.00 83.69 306 CYS A N 1
ATOM 2185 C CA . CYS A 1 306 ? -13.452 9.563 15.185 1.00 83.69 306 CYS A CA 1
ATOM 2186 C C . CYS A 1 306 ? -13.107 8.390 16.098 1.00 83.69 306 CYS A C 1
ATOM 2188 O O . CYS A 1 306 ? -11.932 8.070 16.268 1.00 83.69 306 CYS A O 1
ATOM 2190 N N . ASP A 1 307 ? -14.128 7.797 16.722 1.00 82.25 307 ASP A N 1
ATOM 2191 C CA . ASP A 1 307 ? -13.956 6.776 17.752 1.00 82.25 307 ASP A CA 1
ATOM 2192 C C . ASP A 1 307 ? -13.947 5.343 17.196 1.00 82.25 307 ASP A C 1
ATOM 2194 O O . ASP A 1 307 ? -13.694 4.395 17.940 1.00 82.25 307 ASP A O 1
ATOM 2198 N N . GLY A 1 308 ? -14.176 5.191 15.888 1.00 81.38 308 GLY A N 1
ATOM 2199 C CA . GLY A 1 308 ? -14.148 3.910 15.192 1.00 81.38 308 GLY A CA 1
ATOM 2200 C C . GLY A 1 308 ? -15.388 3.049 15.437 1.00 81.38 308 GLY A C 1
ATOM 2201 O O . GLY A 1 308 ? -15.336 1.839 15.220 1.00 81.38 308 GLY A O 1
ATOM 2202 N N . SER A 1 309 ? -16.503 3.634 15.883 1.00 86.06 309 SER A N 1
ATOM 2203 C CA . SER A 1 309 ? -17.768 2.938 16.115 1.00 86.06 309 SER A CA 1
ATOM 2204 C C . SER A 1 309 ? -18.221 2.125 14.896 1.00 86.06 309 SER A C 1
ATOM 2206 O O . SER A 1 309 ? -18.343 2.635 13.783 1.00 86.06 309 SER A O 1
ATOM 2208 N N . THR A 1 310 ? -18.531 0.845 15.115 1.00 83.88 310 THR A N 1
ATOM 2209 C CA . THR A 1 310 ? -19.030 -0.091 14.084 1.00 83.88 310 THR A CA 1
ATOM 2210 C C . THR A 1 310 ? -20.519 -0.419 14.236 1.00 83.88 310 THR A C 1
ATOM 2212 O O . THR A 1 310 ? -21.087 -1.163 13.437 1.00 83.88 310 THR A O 1
ATOM 2215 N N . GLY A 1 311 ? -21.167 0.130 15.270 1.00 82.12 311 GLY A N 1
ATOM 2216 C CA . GLY A 1 311 ? -22.597 -0.033 15.520 1.00 82.12 311 GLY A CA 1
ATOM 2217 C C . GLY A 1 311 ? -23.474 0.715 14.511 1.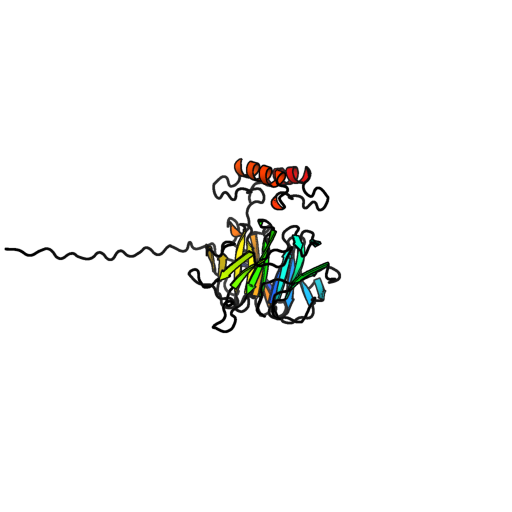00 82.12 311 GLY A C 1
ATOM 2218 O O . GLY A 1 311 ? -22.995 1.454 13.657 1.00 82.12 311 GLY A O 1
ATOM 2219 N N . THR A 1 312 ? -24.792 0.536 14.610 1.00 78.50 312 THR A N 1
ATOM 2220 C CA . THR A 1 312 ? -25.768 1.362 13.882 1.00 78.50 312 THR A CA 1
ATOM 2221 C C . THR A 1 312 ? -26.518 2.249 14.884 1.00 78.50 312 THR A C 1
ATOM 2223 O O . THR A 1 312 ? -27.195 1.699 15.757 1.00 78.50 312 THR A O 1
ATOM 2226 N N . PRO A 1 313 ? -26.443 3.591 14.779 1.00 84.81 313 PRO A N 1
ATOM 2227 C CA . PRO A 1 313 ? -25.680 4.370 13.796 1.00 84.81 313 PRO A CA 1
ATOM 2228 C C . PRO A 1 313 ? -24.161 4.299 14.025 1.00 84.81 313 PRO A C 1
ATOM 2230 O O . PRO A 1 313 ? -23.710 4.186 15.162 1.00 84.81 313 PRO A O 1
ATOM 2233 N N . SER A 1 314 ? -23.392 4.399 12.936 1.00 82.50 314 SER A N 1
ATOM 2234 C CA . SER A 1 314 ? -21.921 4.370 12.960 1.00 82.50 314 SER A CA 1
ATOM 2235 C C . SER A 1 314 ? -21.295 5.670 13.463 1.00 82.50 314 SER A C 1
ATOM 2237 O O . SER A 1 314 ? -20.099 5.699 13.702 1.00 82.50 314 SER A O 1
ATOM 2239 N N . LEU A 1 315 ? -22.096 6.735 13.595 1.00 91.81 315 LEU A N 1
ATOM 2240 C CA . LEU A 1 315 ? -21.716 7.996 14.223 1.00 91.81 315 LEU A CA 1
ATOM 2241 C C . LEU A 1 315 ? -22.539 8.200 15.495 1.00 91.81 315 LEU A C 1
ATOM 2243 O O . LEU A 1 315 ? -23.775 8.191 15.458 1.00 91.81 315 LEU A O 1
ATOM 2247 N N . THR A 1 316 ? -21.862 8.408 16.615 1.00 92.38 316 THR A N 1
ATOM 2248 C CA . THR A 1 316 ? -22.457 8.598 17.937 1.00 92.38 316 THR A CA 1
ATOM 2249 C C . THR A 1 316 ? -21.979 9.904 18.576 1.00 92.38 316 THR A C 1
ATOM 2251 O O . THR A 1 316 ? -21.143 10.630 18.045 1.00 92.38 316 THR A O 1
ATOM 2254 N N . ALA A 1 317 ? -22.507 10.239 19.755 1.00 93.19 317 ALA A N 1
ATOM 2255 C CA . ALA A 1 317 ? -22.015 11.393 20.508 1.00 93.19 317 ALA A CA 1
ATOM 2256 C C . ALA A 1 317 ? -20.529 11.257 20.911 1.00 93.19 317 ALA A C 1
ATOM 2258 O O . ALA A 1 317 ? -19.861 12.266 21.152 1.00 93.19 317 ALA A O 1
ATOM 2259 N N . ASN A 1 318 ? -20.002 10.031 20.967 1.00 91.44 318 ASN A N 1
ATOM 2260 C CA . ASN A 1 318 ? -18.613 9.776 21.331 1.00 91.44 318 ASN A CA 1
ATOM 2261 C C . ASN A 1 318 ? -17.633 10.247 20.248 1.00 91.44 318 ASN A C 1
ATOM 2263 O O . ASN A 1 318 ? -16.554 10.727 20.586 1.00 91.44 318 ASN A O 1
ATOM 2267 N N . ASP A 1 319 ? -18.027 10.235 18.975 1.00 91.81 319 ASP A N 1
ATOM 2268 C CA . ASP A 1 319 ? -17.236 10.801 17.879 1.00 91.81 319 ASP A CA 1
ATOM 2269 C C . ASP A 1 319 ? -17.031 12.305 18.022 1.00 91.81 319 ASP A C 1
ATOM 2271 O O . ASP A 1 319 ? -15.936 12.824 17.810 1.00 91.81 319 ASP A O 1
ATOM 2275 N N . PHE A 1 320 ? -18.084 13.010 18.438 1.00 93.00 320 PHE A N 1
ATOM 2276 C CA . PHE A 1 320 ? -18.028 14.435 18.747 1.00 93.00 320 PHE A CA 1
ATOM 2277 C C . PHE A 1 320 ? -17.054 14.718 19.885 1.00 93.00 320 PHE A C 1
ATOM 2279 O O . PHE A 1 320 ? -16.240 15.639 19.803 1.00 93.00 320 PHE A O 1
ATOM 2286 N N . GLN A 1 321 ? -17.122 13.914 20.948 1.00 94.44 321 GLN A N 1
ATOM 2287 C CA . GLN A 1 321 ? -16.214 14.042 22.081 1.00 94.44 321 GLN A CA 1
ATOM 2288 C C . GLN A 1 321 ? -14.768 13.723 21.679 1.00 94.44 321 GLN A C 1
ATOM 2290 O O . GLN A 1 321 ? -13.844 14.428 22.085 1.00 94.44 321 GLN A O 1
ATOM 2295 N N . CYS A 1 322 ? -14.569 12.695 20.855 1.00 89.81 322 CYS A N 1
ATOM 2296 C CA . CYS A 1 322 ? -13.273 12.330 20.302 1.00 89.81 322 CYS A CA 1
ATOM 2297 C C . CYS A 1 322 ? -12.698 13.467 19.444 1.00 89.81 322 CYS A C 1
ATOM 2299 O O . CYS A 1 322 ? -11.552 13.868 19.658 1.00 89.81 322 CYS A O 1
ATOM 2301 N N . PHE A 1 323 ? -13.505 14.069 18.563 1.00 93.06 323 PHE A N 1
ATOM 2302 C CA . PHE A 1 323 ? -13.094 15.219 17.760 1.00 93.06 323 PHE A CA 1
ATOM 2303 C C . PHE A 1 323 ? -12.705 16.410 18.634 1.00 93.06 323 PHE A C 1
ATOM 2305 O O . PHE A 1 323 ? -11.626 16.961 18.448 1.00 93.06 323 PHE A O 1
ATOM 2312 N N . LEU A 1 324 ? -13.524 16.772 19.627 1.00 94.44 324 LEU A N 1
ATOM 2313 C CA . LEU A 1 324 ? -13.220 17.865 20.557 1.00 94.44 324 LEU A CA 1
ATOM 2314 C C . LEU A 1 324 ? -11.903 17.642 21.305 1.00 94.44 324 LEU A C 1
ATOM 2316 O O . LEU A 1 324 ? -11.111 18.573 21.439 1.00 94.44 324 LEU A O 1
ATOM 2320 N N . ASN A 1 325 ? -11.648 16.412 21.757 1.00 87.19 325 ASN A N 1
ATOM 2321 C CA . ASN A 1 325 ? -10.406 16.067 22.444 1.00 87.19 325 ASN A CA 1
ATOM 2322 C C . ASN A 1 325 ? -9.194 16.223 21.519 1.00 87.19 325 ASN A C 1
ATOM 2324 O O . ASN A 1 325 ? -8.185 16.798 21.924 1.00 87.19 325 ASN A O 1
ATOM 2328 N N . LYS A 1 326 ? -9.295 15.755 20.270 1.00 81.50 326 LYS A N 1
ATOM 2329 C CA . LYS A 1 326 ? -8.232 15.907 19.269 1.00 81.50 326 LYS A CA 1
ATOM 2330 C C . LYS A 1 326 ? -8.042 17.381 18.880 1.00 81.50 326 LYS A C 1
ATOM 2332 O O . LYS A 1 326 ? -6.912 17.836 18.785 1.00 81.50 326 LYS A O 1
ATOM 2337 N N . PHE A 1 327 ? -9.127 18.141 18.712 1.00 89.19 327 PHE A N 1
ATOM 2338 C CA . PHE A 1 327 ? -9.101 19.564 18.357 1.00 89.19 327 PHE A CA 1
ATOM 2339 C C . PHE A 1 327 ? -8.441 20.404 19.453 1.00 89.19 327 PHE A C 1
ATOM 2341 O O . PHE A 1 327 ? -7.608 21.259 19.169 1.00 89.19 327 PHE A O 1
ATOM 2348 N N . ALA A 1 328 ? -8.769 20.123 20.717 1.00 84.75 328 ALA A N 1
ATOM 2349 C CA . ALA A 1 328 ? -8.161 20.777 21.871 1.00 84.75 328 ALA A CA 1
ATOM 2350 C C . ALA A 1 328 ? -6.684 20.396 22.061 1.00 84.75 328 ALA A C 1
ATOM 2352 O O . ALA A 1 328 ? -5.899 21.230 22.508 1.00 84.75 328 ALA A O 1
ATOM 2353 N N . ALA A 1 329 ? -6.307 19.158 21.720 1.00 77.69 329 ALA A N 1
ATOM 2354 C CA . ALA A 1 329 ? -4.911 18.720 21.719 1.00 77.69 329 ALA A CA 1
ATOM 2355 C C . ALA A 1 329 ? -4.077 19.418 20.630 1.00 77.69 329 ALA A C 1
ATOM 2357 O O . ALA A 1 329 ? -2.864 19.544 20.778 1.00 77.69 329 ALA A O 1
ATOM 2358 N N . GLY A 1 330 ? -4.730 19.919 19.578 1.00 69.44 330 GLY A N 1
ATOM 2359 C CA . GLY A 1 330 ? -4.074 20.595 18.472 1.00 69.44 330 GLY A CA 1
ATOM 2360 C C . GLY A 1 330 ? -3.374 19.632 17.516 1.00 69.44 330 GLY A C 1
ATOM 2361 O O . GLY A 1 330 ? -3.574 18.418 17.541 1.00 69.44 330 GLY A O 1
ATOM 2362 N N . CYS A 1 331 ? -2.563 20.219 16.645 1.00 71.88 331 CYS A N 1
ATOM 2363 C CA . CYS A 1 331 ? -1.743 19.516 15.671 1.00 71.88 331 CYS A CA 1
ATOM 2364 C C . CYS A 1 331 ? -0.293 19.571 16.135 1.00 71.88 331 CYS A C 1
ATOM 2366 O O . CYS A 1 331 ? 0.239 20.675 16.277 1.00 71.88 331 CYS A O 1
ATOM 2368 N N . SER A 1 332 ? 0.331 18.423 16.372 1.00 50.59 332 SER A N 1
ATOM 2369 C CA . SER A 1 332 ? 1.740 18.316 16.766 1.00 50.59 332 SER A CA 1
ATOM 2370 C C . SER A 1 332 ? 2.476 17.373 15.840 1.00 50.59 332 SER A C 1
ATOM 2372 O O . SER A 1 332 ? 1.928 16.262 15.673 1.00 50.59 332 SER A O 1
#